Protein AF-A0A6B2G6U5-F1 (afdb_monomer_lite)

Structure (mmCIF, N/CA/C/O backbone):
data_AF-A0A6B2G6U5-F1
#
_entry.id   AF-A0A6B2G6U5-F1
#
loop_
_atom_site.group_PDB
_atom_site.id
_atom_site.type_symbol
_atom_site.label_atom_id
_atom_site.label_alt_id
_atom_site.label_comp_id
_atom_site.label_asym_id
_atom_site.label_entity_id
_atom_site.label_seq_id
_atom_site.pdbx_PDB_ins_code
_atom_site.Cartn_x
_atom_site.Cartn_y
_atom_site.Cartn_z
_atom_site.occupancy
_atom_site.B_iso_or_equiv
_atom_site.auth_seq_id
_atom_site.auth_comp_id
_atom_site.auth_asym_id
_atom_site.auth_atom_id
_atom_site.pdbx_PDB_model_num
ATOM 1 N N . ASN A 1 1 ? 47.656 9.493 3.402 1.00 79.31 1 ASN A N 1
ATOM 2 C CA . ASN A 1 1 ? 47.214 8.671 2.255 1.00 79.31 1 ASN A CA 1
ATOM 3 C C . ASN A 1 1 ? 45.732 8.896 2.045 1.00 79.31 1 ASN A C 1
ATOM 5 O O . ASN A 1 1 ? 45.006 8.936 3.030 1.00 79.31 1 ASN A O 1
ATOM 9 N N . ILE A 1 2 ? 45.306 9.073 0.799 1.00 86.75 2 ILE A N 1
ATOM 10 C CA . ILE A 1 2 ? 43.898 9.211 0.409 1.00 86.75 2 ILE A CA 1
ATOM 11 C C . ILE A 1 2 ? 43.555 8.088 -0.569 1.00 86.75 2 ILE A C 1
ATOM 13 O O . ILE A 1 2 ? 44.442 7.598 -1.270 1.00 86.75 2 ILE A O 1
ATOM 17 N N . TYR A 1 3 ? 42.295 7.675 -0.612 1.00 81.38 3 TYR A N 1
ATOM 18 C CA . TYR A 1 3 ? 41.795 6.802 -1.664 1.00 81.38 3 TYR A CA 1
ATOM 19 C C . TYR A 1 3 ? 41.725 7.586 -2.977 1.00 81.38 3 TYR A C 1
ATOM 21 O O . TYR A 1 3 ? 41.180 8.688 -3.024 1.00 81.38 3 TYR A O 1
ATOM 29 N N . GLN A 1 4 ? 42.270 7.017 -4.049 1.00 80.62 4 GLN A N 1
ATOM 30 C CA . GLN A 1 4 ? 42.207 7.589 -5.389 1.00 80.62 4 GLN A CA 1
ATOM 31 C C . GLN A 1 4 ? 41.707 6.511 -6.348 1.00 80.62 4 GLN A C 1
ATOM 33 O O . GLN A 1 4 ? 42.231 5.396 -6.351 1.00 80.62 4 GLN A O 1
ATOM 38 N N . SER A 1 5 ? 40.676 6.836 -7.130 1.00 76.12 5 SER A N 1
ATOM 39 C CA . SER A 1 5 ? 40.216 5.955 -8.203 1.00 76.12 5 SER A CA 1
ATOM 40 C C . SER A 1 5 ? 41.326 5.762 -9.238 1.00 76.12 5 SER A C 1
ATOM 42 O O . SER A 1 5 ? 42.044 6.706 -9.572 1.00 76.12 5 SER A O 1
ATOM 44 N N . PHE A 1 6 ? 41.458 4.540 -9.753 1.00 72.94 6 PHE A N 1
ATOM 45 C CA . PHE A 1 6 ? 42.383 4.238 -10.845 1.00 72.94 6 PHE A CA 1
ATOM 46 C C . PHE A 1 6 ? 41.899 4.827 -12.183 1.00 72.94 6 PHE A C 1
ATOM 48 O O . PHE A 1 6 ? 42.717 5.192 -13.023 1.00 72.94 6 PHE A O 1
ATOM 55 N N . ASN A 1 7 ? 40.580 4.980 -12.352 1.00 70.75 7 ASN A N 1
ATOM 56 C CA . ASN A 1 7 ? 39.956 5.590 -13.524 1.00 70.75 7 ASN A CA 1
ATOM 57 C C . ASN A 1 7 ? 39.498 7.017 -13.196 1.00 70.75 7 ASN A C 1
ATOM 59 O O . ASN A 1 7 ? 38.817 7.233 -12.191 1.00 70.75 7 ASN A O 1
ATOM 63 N N . SER A 1 8 ? 39.823 7.986 -14.058 1.00 59.84 8 SER A N 1
ATOM 64 C CA . SER A 1 8 ? 39.436 9.399 -13.891 1.00 59.84 8 SER A CA 1
ATOM 65 C C . SER A 1 8 ? 37.925 9.643 -13.926 1.00 59.84 8 SER A C 1
ATOM 67 O O . SER A 1 8 ? 37.471 10.652 -13.396 1.00 59.84 8 SER A O 1
ATOM 69 N N . ASP A 1 9 ? 37.169 8.722 -14.526 1.00 57.69 9 ASP A N 1
ATOM 70 C CA . ASP A 1 9 ? 35.734 8.878 -14.790 1.00 57.69 9 ASP A CA 1
ATOM 71 C C . ASP A 1 9 ? 34.852 8.198 -13.724 1.00 57.69 9 ASP A C 1
ATOM 73 O O . ASP A 1 9 ? 33.641 8.412 -13.686 1.00 57.69 9 ASP A O 1
ATOM 77 N N . ASP A 1 10 ? 35.454 7.421 -12.817 1.00 57.72 10 ASP A N 1
ATOM 78 C CA . ASP A 1 10 ? 34.743 6.719 -11.749 1.00 57.72 10 ASP A CA 1
ATOM 79 C C . ASP A 1 10 ? 34.725 7.568 -10.467 1.00 57.72 10 ASP A C 1
ATOM 81 O O . ASP A 1 10 ? 35.659 7.546 -9.655 1.00 57.72 10 ASP A O 1
ATOM 85 N N . ASN A 1 11 ? 33.624 8.296 -10.252 1.00 60.75 11 ASN A N 1
ATOM 86 C CA . ASN A 1 11 ? 33.287 8.909 -8.962 1.00 60.75 11 ASN A CA 1
ATOM 87 C C . ASN A 1 11 ? 32.907 7.818 -7.948 1.00 60.75 11 ASN A C 1
ATOM 89 O O . ASN A 1 11 ? 31.741 7.603 -7.621 1.00 60.75 11 ASN A O 1
ATOM 93 N N . CYS A 1 12 ? 33.910 7.086 -7.470 1.00 65.81 12 CYS A N 1
ATOM 94 C CA . CYS A 1 12 ? 33.727 6.032 -6.483 1.00 65.81 12 CYS A CA 1
ATOM 95 C C . CYS A 1 12 ? 33.511 6.632 -5.081 1.00 65.81 12 CYS A C 1
ATOM 97 O O . CYS A 1 12 ? 34.126 7.643 -4.743 1.00 65.81 12 CYS A O 1
ATOM 99 N N . LEU A 1 13 ? 32.681 5.988 -4.248 1.00 72.69 13 LEU A N 1
ATOM 100 C CA . LEU A 1 13 ? 32.215 6.494 -2.940 1.00 72.69 13 LEU A CA 1
ATOM 101 C C . LEU A 1 13 ? 33.344 6.996 -2.019 1.00 72.69 13 LEU A C 1
ATOM 103 O O . LEU A 1 13 ? 33.155 7.939 -1.257 1.00 72.69 13 LEU A O 1
ATOM 107 N N . TYR A 1 14 ? 34.512 6.353 -2.084 1.00 77.06 14 TYR A N 1
ATOM 108 C CA . TYR A 1 14 ? 35.660 6.665 -1.233 1.00 77.06 14 TYR A CA 1
ATOM 109 C C . TYR A 1 14 ? 36.708 7.559 -1.904 1.00 77.06 14 TYR A C 1
ATOM 111 O O . TYR A 1 14 ? 37.674 7.939 -1.250 1.00 77.06 14 TYR A O 1
ATOM 119 N N . SER A 1 15 ? 36.552 7.905 -3.186 1.00 82.94 15 SER A N 1
ATOM 120 C CA . SER A 1 15 ? 37.533 8.715 -3.915 1.00 82.94 15 SER A CA 1
ATOM 121 C C . SER A 1 15 ? 37.709 10.084 -3.248 1.00 82.94 15 SER A C 1
ATOM 123 O O . SER A 1 15 ? 36.739 10.795 -2.998 1.00 82.94 15 SER A O 1
ATOM 125 N N . GLY A 1 16 ? 38.951 10.448 -2.926 1.00 82.38 16 GLY A N 1
ATOM 126 C CA . GLY A 1 16 ? 39.288 11.693 -2.230 1.00 82.38 16 GLY A CA 1
ATOM 127 C C . GLY A 1 16 ? 39.170 11.640 -0.702 1.00 82.38 16 GLY A C 1
ATOM 128 O O . GLY A 1 16 ? 39.531 12.616 -0.045 1.00 82.38 16 GLY A O 1
ATOM 129 N N . LEU A 1 17 ? 38.729 10.521 -0.115 1.00 85.94 17 LEU A N 1
ATOM 130 C CA . LEU A 1 17 ? 38.668 10.363 1.340 1.00 85.94 17 LEU A CA 1
ATOM 131 C C . LEU A 1 17 ? 40.009 9.871 1.925 1.00 85.94 17 LEU A C 1
ATOM 133 O O . LEU A 1 17 ? 40.705 9.070 1.292 1.00 85.94 17 LEU A O 1
ATOM 137 N N . PRO A 1 18 ? 40.392 10.307 3.142 1.00 89.19 18 PRO A N 1
ATOM 138 C CA . PRO A 1 18 ? 41.526 9.750 3.882 1.00 89.19 18 PRO A CA 1
ATOM 139 C C . PRO A 1 18 ? 41.412 8.234 4.104 1.00 89.19 18 PRO A C 1
ATOM 141 O O . PRO A 1 18 ? 40.313 7.719 4.312 1.00 89.19 18 PRO A O 1
ATOM 144 N N . VAL A 1 19 ? 42.536 7.509 4.100 1.00 87.44 19 VAL A N 1
ATOM 145 C CA . VAL A 1 19 ? 42.535 6.041 4.303 1.00 87.44 19 VAL A CA 1
ATOM 146 C C . VAL A 1 19 ? 42.068 5.605 5.693 1.00 87.44 19 VAL A C 1
ATOM 148 O O . VAL A 1 19 ? 41.637 4.470 5.865 1.00 87.44 19 VAL A O 1
ATOM 151 N N . ASP A 1 20 ? 42.157 6.499 6.673 1.00 90.38 20 ASP A N 1
ATOM 152 C CA . ASP A 1 20 ? 41.694 6.335 8.049 1.00 90.38 20 ASP A CA 1
ATOM 153 C C . ASP A 1 20 ? 40.231 6.764 8.242 1.00 90.38 20 ASP A C 1
ATOM 155 O O . ASP A 1 20 ? 39.731 6.740 9.367 1.00 90.38 20 ASP A O 1
ATOM 159 N N . SER A 1 21 ? 39.527 7.125 7.161 1.00 85.00 21 SER A N 1
ATOM 160 C CA . SER A 1 21 ? 38.097 7.428 7.223 1.00 85.00 21 SER A CA 1
ATOM 161 C C . SER A 1 21 ? 37.339 6.215 7.770 1.00 85.00 21 SER A C 1
ATOM 163 O O . SER A 1 21 ? 37.434 5.128 7.189 1.00 85.00 21 SER A O 1
ATOM 165 N N . PRO A 1 22 ? 36.579 6.365 8.870 1.00 84.50 22 PRO A N 1
ATOM 166 C CA . PRO A 1 22 ? 35.799 5.265 9.411 1.00 84.50 22 PRO A CA 1
ATOM 167 C C . PRO A 1 22 ? 34.728 4.840 8.404 1.00 84.50 22 PRO A C 1
ATOM 169 O O . PRO A 1 22 ? 34.216 5.657 7.633 1.00 84.50 22 PRO A O 1
ATOM 172 N N . TYR A 1 23 ? 34.356 3.560 8.434 1.00 81.25 23 TYR A N 1
ATOM 173 C CA . TYR A 1 23 ? 33.216 3.089 7.655 1.00 81.25 23 TYR A CA 1
ATOM 174 C C . TYR A 1 23 ? 31.956 3.879 8.042 1.00 81.25 23 TYR A C 1
ATOM 176 O O . TYR A 1 23 ? 31.724 4.103 9.236 1.00 81.25 23 TYR A O 1
ATOM 184 N N . PRO A 1 24 ? 31.142 4.309 7.061 1.00 79.69 24 PRO A N 1
ATOM 185 C CA . PRO A 1 24 ? 29.914 5.029 7.351 1.00 79.69 24 PRO A CA 1
ATOM 186 C C . PRO A 1 24 ? 28.962 4.140 8.154 1.00 79.69 24 PRO A C 1
ATOM 188 O O . PRO A 1 24 ? 28.925 2.918 7.986 1.00 79.69 24 PRO A O 1
ATOM 191 N N . SER A 1 25 ? 28.175 4.763 9.029 1.00 83.44 25 SER A N 1
ATOM 192 C CA . SER A 1 25 ? 27.094 4.068 9.719 1.00 83.44 25 SER A CA 1
ATOM 193 C C . SER A 1 25 ? 26.021 3.607 8.728 1.00 83.44 25 SER A C 1
ATOM 195 O O . SER A 1 25 ? 25.909 4.101 7.604 1.00 83.44 25 SER A O 1
ATOM 197 N N . LEU A 1 26 ? 25.220 2.630 9.154 1.00 85.38 26 LEU A N 1
ATOM 198 C CA . LEU A 1 26 ? 24.141 2.076 8.347 1.00 85.38 26 LEU A CA 1
ATOM 199 C C . LEU A 1 26 ? 23.099 3.162 8.020 1.00 85.38 26 LEU A C 1
ATOM 201 O O . LEU A 1 26 ? 22.370 3.619 8.900 1.00 85.38 26 LEU A O 1
ATOM 205 N N . GLY A 1 27 ? 23.037 3.580 6.755 1.00 87.38 27 GLY A N 1
ATOM 206 C CA . GLY A 1 27 ? 22.066 4.570 6.284 1.00 87.38 27 GLY A CA 1
ATOM 207 C C . GLY A 1 27 ? 20.632 4.030 6.226 1.00 87.38 27 GLY A C 1
ATOM 208 O O . GLY A 1 27 ? 20.408 2.819 6.190 1.00 87.38 27 GLY A O 1
ATOM 209 N N . LEU A 1 28 ? 19.648 4.934 6.144 1.00 89.06 28 LEU A N 1
ATOM 210 C CA . LEU A 1 28 ? 18.217 4.587 6.096 1.00 89.06 28 LEU A CA 1
ATOM 211 C C . LEU A 1 28 ? 17.869 3.623 4.951 1.00 89.06 28 LEU A C 1
ATOM 213 O O . LEU A 1 28 ? 17.172 2.635 5.173 1.00 89.06 28 LEU A O 1
ATOM 217 N N . ILE A 1 29 ? 18.390 3.871 3.744 1.00 92.62 29 ILE A N 1
ATOM 218 C CA . ILE A 1 29 ? 18.173 2.997 2.580 1.00 92.62 29 ILE A CA 1
ATOM 219 C C . ILE A 1 29 ? 18.735 1.598 2.845 1.00 92.62 29 ILE A C 1
ATOM 221 O O . ILE A 1 29 ? 18.085 0.605 2.531 1.00 92.62 29 ILE A O 1
ATOM 225 N N . GLN A 1 30 ? 19.915 1.497 3.462 1.00 92.44 30 GLN A N 1
ATOM 226 C CA . GLN A 1 30 ? 20.518 0.199 3.747 1.00 92.44 30 GLN A CA 1
ATOM 227 C C . GLN A 1 30 ? 19.720 -0.571 4.806 1.00 92.44 30 GLN A C 1
ATOM 229 O O . GLN A 1 30 ? 19.540 -1.777 4.669 1.00 92.44 30 GLN A O 1
ATOM 234 N N . SER A 1 31 ? 19.169 0.117 5.808 1.00 93.81 31 SER A N 1
ATOM 235 C CA . SER A 1 31 ? 18.233 -0.480 6.768 1.00 93.81 31 SER A CA 1
ATOM 236 C C . SER A 1 31 ? 16.961 -0.994 6.086 1.00 93.81 31 SER A C 1
ATOM 238 O O . SER A 1 31 ? 16.552 -2.126 6.340 1.00 93.81 31 SER A O 1
ATOM 240 N N . LYS A 1 32 ? 16.369 -0.211 5.169 1.00 95.88 32 LYS A N 1
ATOM 241 C CA . LYS A 1 32 ? 15.214 -0.636 4.357 1.00 95.88 32 LYS A CA 1
ATOM 242 C C . LYS A 1 32 ? 15.547 -1.862 3.493 1.00 95.88 32 LYS A C 1
ATOM 244 O O . LYS A 1 32 ? 14.782 -2.824 3.482 1.00 95.88 32 LYS A O 1
ATOM 249 N N . ARG A 1 33 ? 16.717 -1.881 2.846 1.00 96.38 33 ARG A N 1
ATOM 250 C CA . ARG A 1 33 ? 17.219 -3.042 2.090 1.00 96.38 33 ARG A CA 1
ATOM 251 C C . ARG A 1 33 ? 17.366 -4.282 2.955 1.00 96.38 33 ARG A C 1
ATOM 253 O O . ARG A 1 33 ? 16.850 -5.332 2.594 1.00 96.38 33 ARG A O 1
ATOM 260 N N . LEU A 1 34 ? 18.022 -4.170 4.109 1.00 95.62 34 LEU A N 1
ATOM 261 C CA . LEU A 1 34 ? 18.175 -5.290 5.041 1.00 95.62 34 LEU A CA 1
ATOM 262 C C . LEU A 1 34 ? 16.821 -5.814 5.524 1.00 95.62 34 LEU A C 1
ATOM 264 O O . LEU A 1 34 ? 16.642 -7.027 5.618 1.00 95.62 34 LEU A O 1
ATOM 268 N N . TYR A 1 35 ? 15.856 -4.924 5.770 1.00 95.25 35 TYR A N 1
ATOM 269 C CA . TYR A 1 35 ? 14.500 -5.329 6.123 1.00 95.25 35 TYR A CA 1
ATOM 270 C C . TYR A 1 35 ? 13.836 -6.116 4.984 1.00 95.25 35 TYR A C 1
ATOM 272 O O . TYR A 1 35 ? 13.385 -7.238 5.214 1.00 95.25 35 TYR A O 1
ATOM 280 N N . ALA A 1 36 ? 13.862 -5.600 3.749 1.00 96.50 36 ALA A N 1
ATOM 281 C CA . ALA A 1 36 ? 13.337 -6.293 2.568 1.00 96.50 36 ALA A CA 1
ATOM 282 C C . ALA A 1 36 ? 13.997 -7.672 2.363 1.00 96.50 36 ALA A C 1
ATOM 284 O O . ALA A 1 36 ? 13.300 -8.677 2.208 1.00 96.50 36 ALA A O 1
ATOM 285 N N . HIS A 1 37 ? 15.327 -7.744 2.475 1.00 95.69 37 HIS A N 1
ATOM 286 C CA . HIS A 1 37 ? 16.079 -8.994 2.360 1.00 95.69 37 HIS A CA 1
ATOM 287 C C . HIS A 1 37 ? 15.752 -9.994 3.468 1.00 95.69 37 HIS A C 1
ATOM 289 O O . HIS A 1 37 ? 15.665 -11.188 3.192 1.00 95.69 37 HIS A O 1
ATOM 295 N N . SER A 1 38 ? 15.528 -9.538 4.704 1.00 96.06 38 SER A N 1
ATOM 296 C CA . SER A 1 38 ? 15.125 -10.439 5.793 1.00 96.06 38 SER A CA 1
ATOM 297 C C . SER A 1 38 ? 13.747 -11.071 5.554 1.00 96.06 38 SER A C 1
ATOM 299 O O . SER A 1 38 ? 13.480 -12.163 6.050 1.00 96.06 38 SER A O 1
ATOM 301 N N . LEU A 1 39 ? 12.907 -10.424 4.738 1.00 94.19 39 LEU A N 1
ATOM 302 C CA . LEU A 1 39 ? 11.626 -10.943 4.252 1.00 94.19 39 LEU A CA 1
ATOM 303 C C . LEU A 1 39 ? 11.734 -11.714 2.922 1.00 94.19 39 LEU A C 1
ATOM 305 O O . LEU A 1 39 ? 10.714 -12.154 2.396 1.00 94.19 39 LEU A O 1
ATOM 309 N N . GLY A 1 40 ? 12.941 -11.889 2.375 1.00 95.06 40 GLY A N 1
ATOM 310 C CA . GLY A 1 40 ? 13.185 -12.664 1.156 1.00 95.06 40 GLY A CA 1
ATOM 311 C C . GLY A 1 40 ? 12.843 -11.953 -0.158 1.00 95.06 40 GLY A C 1
ATOM 312 O O . GLY A 1 40 ? 12.712 -12.628 -1.173 1.00 95.06 40 GLY A O 1
ATOM 313 N N . THR A 1 41 ? 12.711 -10.622 -0.166 1.00 96.69 41 THR A N 1
ATOM 314 C CA . THR A 1 41 ? 12.459 -9.821 -1.380 1.00 96.69 41 THR A CA 1
ATOM 315 C C . THR A 1 41 ? 13.558 -8.776 -1.589 1.00 96.69 41 THR A C 1
ATOM 317 O O . THR A 1 41 ? 14.276 -8.407 -0.659 1.00 96.69 41 THR A O 1
ATOM 320 N N . SER A 1 42 ? 13.675 -8.258 -2.811 1.00 96.56 42 SER A N 1
ATOM 321 C CA . SER A 1 42 ? 14.474 -7.061 -3.098 1.00 96.56 42 SER A CA 1
ATOM 322 C C . SER A 1 42 ? 13.769 -5.803 -2.590 1.00 96.56 42 SER A C 1
ATOM 324 O O . SER A 1 42 ? 12.538 -5.760 -2.506 1.00 96.56 42 SER A O 1
ATOM 326 N N . TYR A 1 43 ? 14.544 -4.772 -2.256 1.00 97.62 43 TYR A N 1
ATOM 327 C CA . TYR A 1 43 ? 13.996 -3.458 -1.931 1.00 97.62 43 TYR A CA 1
ATOM 328 C C . TYR A 1 43 ? 13.414 -2.789 -3.178 1.00 97.62 43 TYR A C 1
ATOM 330 O O . TYR A 1 43 ? 13.953 -2.922 -4.274 1.00 97.62 43 TYR A O 1
ATOM 338 N N . VAL A 1 44 ? 12.321 -2.044 -3.003 1.00 97.50 44 VAL A N 1
ATOM 339 C CA . VAL A 1 44 ? 11.507 -1.524 -4.110 1.00 97.50 44 VAL A CA 1
ATOM 340 C C . VAL A 1 44 ? 12.311 -0.666 -5.098 1.00 97.50 44 VAL A C 1
ATOM 342 O O . VAL A 1 44 ? 12.181 -0.830 -6.306 1.00 97.50 44 VAL A O 1
ATOM 345 N N . TYR A 1 45 ? 13.223 0.178 -4.608 1.00 97.38 45 TYR A N 1
ATOM 346 C CA . TYR A 1 45 ? 14.053 1.037 -5.463 1.00 97.38 45 TYR A CA 1
ATOM 347 C C . TYR A 1 45 ? 15.254 0.326 -6.099 1.00 97.38 45 TYR A C 1
ATOM 349 O O . TYR A 1 45 ? 15.951 0.938 -6.902 1.00 97.38 45 TYR A O 1
ATOM 357 N N . ASP A 1 46 ? 15.485 -0.951 -5.788 1.00 97.00 46 ASP A N 1
ATOM 358 C CA . ASP A 1 46 ? 16.516 -1.751 -6.453 1.00 97.00 46 ASP A CA 1
ATOM 359 C C . ASP A 1 46 ? 15.955 -2.480 -7.698 1.00 97.00 46 ASP A C 1
ATOM 361 O O . ASP A 1 46 ? 16.726 -2.937 -8.539 1.00 97.00 46 ASP A O 1
ATOM 365 N N . PHE A 1 47 ? 14.625 -2.549 -7.887 1.00 97.00 47 PHE A N 1
ATOM 366 C CA . PHE A 1 47 ? 14.019 -3.176 -9.074 1.00 97.00 47 PHE A CA 1
ATOM 367 C C . PHE A 1 47 ? 14.432 -2.550 -10.414 1.00 97.00 47 PHE A C 1
ATOM 369 O O . PHE A 1 47 ? 14.711 -3.325 -11.328 1.00 97.00 47 PHE A O 1
ATOM 376 N N . PRO A 1 48 ? 14.515 -1.212 -10.577 1.00 94.88 48 PRO A N 1
ATOM 377 C CA . PRO A 1 48 ? 15.027 -0.613 -11.811 1.00 94.88 48 PRO A CA 1
ATOM 378 C C . PRO A 1 48 ? 16.400 -1.152 -12.232 1.00 94.88 48 PRO A C 1
ATOM 380 O O . PRO A 1 48 ? 16.640 -1.398 -13.413 1.00 94.88 48 PRO A O 1
ATOM 383 N N . GLU A 1 49 ? 17.283 -1.404 -11.264 1.00 93.44 49 GLU A N 1
ATOM 384 C CA . GLU A 1 49 ? 18.602 -1.978 -11.526 1.00 93.44 49 GLU A CA 1
ATOM 385 C C . GLU A 1 49 ? 18.513 -3.462 -11.916 1.00 93.44 49 GLU A C 1
ATOM 387 O O . GLU A 1 49 ? 19.212 -3.909 -12.822 1.00 93.44 49 GLU A O 1
ATOM 392 N N . LEU A 1 50 ? 17.590 -4.220 -11.317 1.00 94.94 50 LEU A N 1
ATOM 393 C CA . LEU A 1 50 ? 17.320 -5.604 -11.726 1.00 94.94 50 LEU A CA 1
ATOM 394 C C . LEU A 1 50 ? 16.777 -5.687 -13.162 1.00 94.94 50 LEU A C 1
ATOM 396 O O . LEU A 1 50 ? 17.182 -6.576 -13.911 1.00 94.94 50 LEU A O 1
ATOM 400 N N . PHE A 1 51 ? 15.915 -4.749 -13.575 1.00 94.75 51 PHE A N 1
ATOM 401 C CA . PHE A 1 51 ? 15.482 -4.640 -14.973 1.00 94.75 51 PHE A CA 1
ATOM 402 C C . PHE A 1 51 ? 16.661 -4.343 -15.902 1.00 94.75 51 PHE A C 1
ATOM 404 O O . PHE A 1 51 ? 16.807 -5.015 -16.922 1.00 94.75 51 PHE A O 1
ATOM 411 N N . ASN A 1 52 ? 17.526 -3.388 -15.541 1.00 91.94 52 ASN A N 1
ATOM 412 C CA . ASN A 1 52 ? 18.746 -3.090 -16.296 1.00 91.94 52 ASN A CA 1
ATOM 413 C C . ASN A 1 52 ? 19.624 -4.331 -16.479 1.00 91.94 52 ASN A C 1
ATOM 415 O O . ASN A 1 52 ? 20.032 -4.635 -17.597 1.00 91.94 52 ASN A O 1
ATOM 419 N N . GLN A 1 53 ? 19.888 -5.073 -15.403 1.00 91.38 53 GLN A N 1
ATOM 420 C CA . GLN A 1 53 ? 20.720 -6.277 -15.448 1.00 91.38 53 GLN A CA 1
ATOM 421 C C . GLN A 1 53 ? 20.100 -7.381 -16.309 1.00 91.38 53 GLN A C 1
ATOM 423 O O . GLN A 1 53 ? 20.802 -7.980 -17.124 1.00 91.38 53 GLN A O 1
ATOM 428 N N . ALA A 1 54 ? 18.791 -7.613 -16.189 1.00 91.75 54 ALA A N 1
ATOM 429 C CA . ALA A 1 54 ? 18.088 -8.580 -17.027 1.00 91.75 54 ALA A CA 1
ATOM 430 C C . ALA A 1 54 ? 18.160 -8.199 -18.515 1.00 91.75 54 ALA A C 1
ATOM 432 O O . ALA A 1 54 ? 18.449 -9.041 -19.360 1.00 91.75 54 ALA A O 1
ATOM 433 N N . LEU A 1 55 ? 17.974 -6.917 -18.843 1.00 90.12 55 LEU A N 1
ATOM 434 C CA . LEU A 1 55 ? 18.085 -6.437 -20.220 1.00 90.12 55 LEU A CA 1
ATOM 435 C C . LEU A 1 55 ? 19.520 -6.530 -20.738 1.00 90.12 55 LEU A C 1
ATOM 437 O O . LEU A 1 55 ? 19.718 -6.891 -21.893 1.00 90.12 55 LEU A O 1
ATOM 441 N N . ASN A 1 56 ? 20.524 -6.249 -19.905 1.00 87.12 56 ASN A N 1
ATOM 442 C CA . ASN A 1 56 ? 21.928 -6.421 -20.277 1.00 87.12 56 ASN A CA 1
ATOM 443 C C . ASN A 1 56 ? 22.218 -7.866 -20.690 1.00 87.12 56 ASN A C 1
ATOM 445 O O . ASN A 1 56 ? 22.848 -8.071 -21.720 1.00 87.12 56 ASN A O 1
ATOM 449 N N . PHE A 1 57 ? 21.707 -8.845 -19.941 1.00 87.06 57 PHE A N 1
ATOM 450 C CA . PHE A 1 57 ? 21.868 -10.263 -20.259 1.00 87.06 57 PHE A CA 1
ATOM 451 C C . PHE A 1 57 ? 21.222 -10.645 -21.602 1.00 87.06 57 PHE A C 1
ATOM 453 O 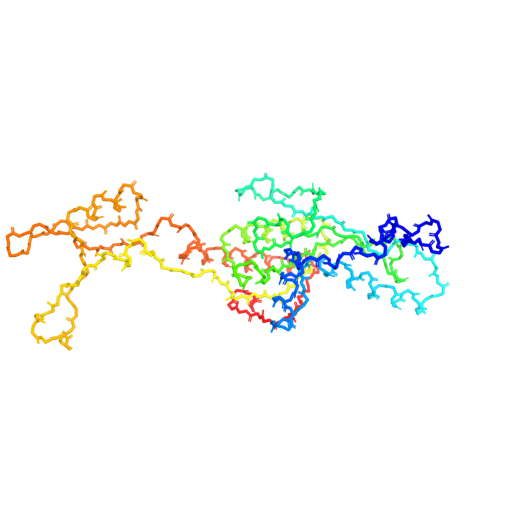O . PHE A 1 57 ? 21.839 -11.325 -22.424 1.00 87.06 57 PHE A O 1
ATOM 460 N N . GLU A 1 58 ? 20.008 -10.154 -21.865 1.00 86.62 58 GLU A N 1
ATOM 461 C CA . GLU A 1 58 ? 19.329 -10.352 -23.154 1.00 86.62 58 GLU A CA 1
ATOM 462 C C . GLU A 1 58 ? 20.119 -9.725 -24.313 1.00 86.62 58 GLU A C 1
ATOM 464 O O . GLU A 1 58 ? 20.275 -10.334 -25.373 1.00 86.62 58 GLU A O 1
ATOM 469 N N . TRP A 1 59 ? 20.669 -8.524 -24.108 1.00 85.25 59 TRP A N 1
ATOM 470 C CA . TRP A 1 59 ? 21.489 -7.847 -25.109 1.00 85.25 59 TRP A CA 1
ATOM 471 C C . TRP A 1 59 ? 22.849 -8.504 -25.314 1.00 85.25 59 TRP A C 1
ATOM 473 O O . TRP A 1 59 ? 23.293 -8.540 -26.449 1.00 85.25 59 TRP A O 1
ATOM 483 N N . GLU A 1 60 ? 23.502 -9.056 -24.292 1.00 83.56 60 GLU A N 1
ATOM 484 C CA . GLU A 1 60 ? 24.769 -9.793 -24.447 1.00 83.56 60 GLU A CA 1
ATOM 485 C C . GLU A 1 60 ? 24.614 -11.039 -25.326 1.00 83.56 60 GLU A C 1
ATOM 487 O O . GLU A 1 60 ? 25.535 -11.414 -26.053 1.00 83.56 60 GLU A O 1
ATOM 492 N N . CYS A 1 61 ? 23.429 -11.653 -25.311 1.00 76.31 61 CYS A N 1
ATOM 493 C CA . CYS A 1 61 ? 23.090 -12.744 -26.222 1.00 76.31 61 CYS A CA 1
ATOM 494 C C . CYS A 1 61 ? 22.913 -12.268 -27.678 1.00 76.31 61 CYS A C 1
ATOM 496 O O . CYS A 1 61 ? 22.954 -13.080 -28.605 1.00 76.31 61 CYS A O 1
ATOM 498 N N . SER A 1 62 ? 22.737 -10.963 -27.895 1.00 69.44 62 SER A N 1
ATOM 499 C CA . SER A 1 62 ? 22.612 -10.328 -29.206 1.00 69.44 62 SER A CA 1
ATOM 500 C C . SER A 1 62 ? 23.900 -9.579 -29.581 1.00 69.44 62 SER A C 1
ATOM 502 O O . SER A 1 62 ? 24.597 -9.016 -28.750 1.00 69.44 62 SER A O 1
ATOM 504 N N . SER A 1 63 ? 24.282 -9.559 -30.853 1.00 65.75 63 SER A N 1
ATOM 505 C CA . SER A 1 63 ? 25.587 -9.018 -31.281 1.00 65.75 63 SER A CA 1
ATOM 506 C C . SER A 1 63 ? 25.674 -7.478 -31.283 1.00 65.75 63 SER A C 1
ATOM 508 O O . SER A 1 63 ? 26.608 -6.919 -31.859 1.00 65.75 63 SER A O 1
ATOM 510 N N . GLU A 1 64 ? 24.697 -6.782 -30.696 1.00 65.19 64 GLU A N 1
ATOM 511 C CA . GLU A 1 64 ? 24.496 -5.339 -30.828 1.00 65.19 64 GLU A CA 1
ATOM 512 C C . GLU A 1 64 ? 24.732 -4.584 -29.516 1.00 65.19 64 GLU A C 1
ATOM 514 O O . GLU A 1 64 ? 24.334 -4.999 -28.431 1.00 65.19 64 GLU A O 1
ATOM 519 N N . ASN A 1 65 ? 25.387 -3.427 -29.625 1.00 60.16 65 ASN A N 1
ATOM 520 C CA . ASN A 1 65 ? 25.916 -2.689 -28.484 1.00 60.16 65 ASN A CA 1
ATOM 521 C C . ASN A 1 65 ? 25.163 -1.357 -28.297 1.00 60.16 65 ASN A C 1
ATOM 523 O O . ASN A 1 65 ? 25.630 -0.298 -28.719 1.00 60.16 65 ASN A O 1
ATOM 527 N N . GLN A 1 66 ? 23.972 -1.397 -27.689 1.00 59.59 66 GLN A N 1
ATOM 528 C CA . GLN A 1 66 ? 23.196 -0.195 -27.334 1.00 59.59 66 GLN A CA 1
ATOM 529 C C . GLN A 1 66 ? 23.452 0.218 -25.867 1.00 59.59 66 GLN A C 1
ATOM 531 O O . GLN A 1 66 ? 23.497 -0.642 -24.988 1.00 59.59 66 GLN A O 1
ATOM 536 N N . LYS A 1 67 ? 23.635 1.527 -25.601 1.00 58.81 67 LYS A N 1
ATOM 537 C CA . LYS A 1 67 ? 24.071 2.080 -24.292 1.00 58.81 67 LYS A CA 1
ATOM 538 C C . LYS A 1 67 ? 22.967 2.280 -23.243 1.00 58.81 67 LYS A C 1
ATOM 540 O O . LYS A 1 67 ? 23.275 2.230 -22.058 1.00 58.81 67 LYS A O 1
ATOM 545 N N . SER A 1 68 ? 21.719 2.527 -23.640 1.00 61.72 68 SER A N 1
ATOM 546 C CA . SER A 1 68 ? 20.611 2.781 -22.702 1.00 61.72 68 SER A CA 1
ATOM 547 C C . SER A 1 68 ? 19.478 1.804 -22.977 1.00 61.72 68 SER A C 1
ATOM 549 O O . SER A 1 68 ? 18.869 1.854 -24.042 1.00 61.72 68 SER A O 1
ATOM 551 N N . ARG A 1 69 ? 19.253 0.887 -22.030 1.00 80.38 69 ARG A N 1
ATOM 552 C CA . ARG A 1 69 ? 18.373 -0.284 -22.194 1.00 80.38 69 ARG A CA 1
ATOM 553 C C . ARG A 1 69 ? 17.109 -0.189 -21.334 1.00 80.38 69 ARG A C 1
ATOM 555 O O . ARG A 1 69 ? 16.060 -0.668 -21.750 1.00 80.38 69 ARG A O 1
ATOM 562 N N . PHE A 1 70 ? 17.194 0.496 -20.193 1.00 91.31 70 PHE A N 1
ATOM 563 C CA . PHE A 1 70 ? 16.071 0.831 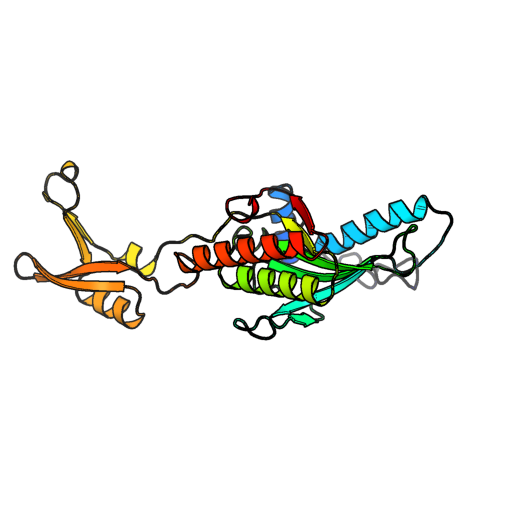-19.320 1.00 91.31 70 PHE A CA 1
ATOM 564 C C . PHE A 1 70 ? 16.169 2.303 -18.913 1.00 91.31 70 PHE A C 1
ATOM 566 O O . PHE A 1 70 ? 17.117 2.710 -18.241 1.00 91.31 70 PHE A O 1
ATOM 573 N N . ILE A 1 71 ? 15.204 3.116 -19.331 1.00 92.94 71 ILE A N 1
ATOM 574 C CA . ILE A 1 71 ? 15.066 4.504 -18.876 1.00 92.94 71 ILE A CA 1
ATOM 575 C C . ILE A 1 71 ? 13.787 4.560 -18.064 1.00 92.94 71 ILE A C 1
ATOM 577 O O . ILE A 1 71 ? 12.750 4.129 -18.553 1.00 92.94 71 ILE A O 1
ATOM 581 N N . PHE A 1 72 ? 13.835 5.073 -16.842 1.00 94.88 72 PHE A N 1
ATOM 582 C CA . PHE A 1 72 ? 12.665 5.119 -15.977 1.00 94.88 72 PHE A CA 1
ATOM 583 C C . PHE A 1 72 ? 12.566 6.453 -15.258 1.00 94.88 72 PHE A C 1
ATOM 585 O O . PHE A 1 72 ? 13.570 7.104 -14.968 1.00 94.88 72 PHE A O 1
ATOM 592 N N . HIS A 1 73 ? 11.335 6.827 -14.941 1.00 96.12 73 HIS A N 1
ATOM 593 C CA . HIS A 1 73 ? 11.027 7.989 -14.135 1.00 96.12 73 HIS A CA 1
ATOM 594 C C . HIS A 1 73 ? 9.941 7.644 -13.125 1.00 96.12 73 HIS A C 1
ATOM 596 O O . HIS A 1 73 ? 8.967 6.965 -13.457 1.00 96.12 73 HIS A O 1
ATOM 602 N N . GLU A 1 74 ? 10.117 8.086 -11.882 1.00 97.56 74 GLU A N 1
ATOM 603 C CA . GLU A 1 74 ? 9.116 7.886 -10.838 1.00 97.56 74 GLU A CA 1
ATOM 604 C C . GLU A 1 74 ? 7.909 8.798 -11.087 1.00 97.56 74 GLU A C 1
ATOM 606 O O . GLU A 1 74 ? 8.051 9.968 -11.447 1.00 97.56 74 GLU A O 1
ATOM 611 N N . MET A 1 75 ? 6.716 8.240 -10.900 1.00 97.25 75 MET A N 1
ATOM 612 C CA . MET A 1 75 ? 5.435 8.910 -11.082 1.00 97.25 75 MET A CA 1
ATOM 613 C C . MET A 1 75 ? 4.700 8.951 -9.744 1.00 97.25 75 MET A C 1
ATOM 615 O O . MET A 1 75 ? 4.565 7.931 -9.067 1.00 97.25 75 MET A O 1
ATOM 619 N N . ILE A 1 76 ? 4.181 10.120 -9.377 1.00 96.19 76 ILE A N 1
ATOM 620 C CA . ILE A 1 76 ? 3.356 10.302 -8.176 1.00 96.19 76 ILE A CA 1
ATOM 621 C C . ILE A 1 76 ? 2.017 10.935 -8.535 1.00 96.19 76 ILE A C 1
ATOM 623 O O . ILE A 1 76 ? 1.862 11.530 -9.600 1.00 96.19 76 ILE A O 1
ATOM 627 N N . LEU A 1 77 ? 1.051 10.853 -7.623 1.00 94.88 77 LEU A N 1
ATOM 628 C CA . LEU A 1 77 ? -0.178 11.627 -7.743 1.00 94.88 77 LEU A CA 1
ATOM 629 C C . LEU A 1 77 ? 0.127 13.122 -7.594 1.00 94.88 77 LEU A C 1
ATOM 631 O O . LEU A 1 77 ? 0.801 13.533 -6.649 1.00 94.88 77 LEU A O 1
ATOM 635 N N . LYS A 1 78 ? -0.420 13.944 -8.492 1.00 90.62 78 LYS A N 1
ATOM 636 C CA . LYS A 1 78 ? -0.317 15.410 -8.414 1.00 90.62 78 LYS A CA 1
ATOM 637 C C . LYS A 1 78 ? -0.927 15.966 -7.128 1.00 90.62 78 LYS A C 1
ATOM 639 O O . LYS A 1 78 ? -0.390 16.892 -6.529 1.00 90.62 78 LYS A O 1
ATOM 644 N N . THR A 1 79 ? -2.063 15.408 -6.719 1.00 87.06 79 THR A N 1
ATOM 645 C CA . THR A 1 79 ? -2.694 15.640 -5.419 1.00 87.06 79 THR A CA 1
ATOM 646 C C . THR A 1 79 ? -3.251 14.316 -4.909 1.00 87.06 79 THR A C 1
ATOM 648 O O . THR A 1 79 ? -3.595 13.444 -5.701 1.00 87.06 79 THR A O 1
ATOM 651 N N . SER A 1 80 ? -3.378 14.149 -3.591 1.00 74.75 80 SER A N 1
ATOM 652 C CA . SER A 1 80 ? -3.836 12.890 -2.972 1.00 74.75 80 SER A CA 1
ATOM 653 C C . SER A 1 80 ? -5.198 12.389 -3.475 1.00 74.75 80 SER A C 1
ATOM 655 O O . SER A 1 80 ? -5.468 11.191 -3.418 1.00 74.75 80 SER A O 1
ATOM 657 N N . ASN A 1 81 ? -6.033 13.298 -3.989 1.00 73.12 81 ASN A N 1
ATOM 658 C CA . ASN A 1 81 ? -7.384 13.012 -4.469 1.00 73.12 81 ASN A CA 1
ATOM 659 C C . ASN A 1 81 ? -7.518 13.086 -6.001 1.00 73.12 81 ASN A C 1
ATOM 661 O O . ASN A 1 81 ? -8.630 12.944 -6.509 1.00 73.12 81 ASN A O 1
ATOM 665 N N . SER A 1 82 ? -6.440 13.352 -6.749 1.00 82.38 82 SER A N 1
ATOM 666 C CA . SER A 1 82 ? -6.481 13.291 -8.213 1.00 82.38 82 SER A CA 1
ATOM 667 C C . SER A 1 82 ? -6.140 11.889 -8.718 1.00 82.38 82 SER A C 1
ATOM 669 O O . SER A 1 82 ? -5.572 11.061 -8.012 1.00 82.38 82 SER A O 1
ATOM 671 N N . HIS A 1 83 ? -6.483 11.627 -9.978 1.00 85.81 83 HIS A N 1
ATOM 672 C CA . HIS A 1 83 ? -5.984 10.476 -10.736 1.00 85.81 83 HIS A CA 1
ATOM 673 C C . HIS A 1 83 ? -4.952 10.912 -11.790 1.00 85.81 83 HIS A C 1
ATOM 675 O O . HIS A 1 83 ? -4.717 10.213 -12.767 1.00 85.81 83 HIS A O 1
ATOM 681 N N . GLU A 1 84 ? -4.354 12.094 -11.606 1.00 91.94 84 GLU A N 1
ATOM 682 C CA . GLU A 1 84 ? -3.354 12.656 -12.516 1.00 91.94 84 GLU A CA 1
ATOM 683 C C . GLU A 1 84 ? -1.953 12.334 -11.987 1.00 91.94 84 GLU A C 1
ATOM 685 O O . GLU A 1 84 ? -1.605 12.727 -10.868 1.00 91.94 84 GLU A O 1
ATOM 690 N N . LEU A 1 85 ? -1.160 11.634 -12.800 1.00 95.38 85 LEU A N 1
ATOM 691 C CA . LEU A 1 85 ? 0.230 11.316 -12.493 1.00 95.38 85 LEU A CA 1
ATOM 692 C C . LEU A 1 85 ? 1.171 12.415 -12.981 1.00 95.38 85 LEU A C 1
ATOM 694 O O . LEU A 1 85 ? 1.035 12.917 -14.096 1.00 95.38 85 LEU A O 1
ATOM 698 N N . VAL A 1 86 ? 2.165 12.740 -12.161 1.00 95.62 86 VAL A N 1
ATOM 699 C CA . VAL A 1 86 ? 3.260 13.646 -12.511 1.00 95.62 86 VAL A CA 1
ATOM 700 C C . VAL A 1 86 ? 4.594 12.945 -12.333 1.00 95.62 86 VAL A C 1
ATOM 702 O O . VAL A 1 86 ? 4.803 12.212 -11.365 1.00 95.62 86 VAL A O 1
ATOM 705 N N . GLN A 1 87 ? 5.489 13.189 -13.283 1.00 95.94 87 GLN A N 1
ATOM 706 C CA . GLN A 1 87 ? 6.860 12.719 -13.218 1.00 95.94 87 GLN A CA 1
ATOM 707 C C . GLN A 1 87 ? 7.646 13.537 -12.197 1.00 95.94 87 GLN A C 1
ATOM 709 O O . GLN A 1 87 ? 7.537 14.765 -12.164 1.00 95.94 87 GLN A O 1
ATOM 714 N N . ILE A 1 88 ? 8.470 12.861 -11.404 1.00 95.44 88 ILE A N 1
ATOM 715 C CA . ILE A 1 88 ? 9.371 13.494 -10.446 1.00 95.44 88 ILE A CA 1
ATOM 716 C C . ILE A 1 88 ? 10.786 12.932 -10.563 1.00 95.44 88 ILE A C 1
ATOM 718 O O . ILE A 1 88 ? 10.993 11.805 -11.014 1.00 95.44 88 ILE A O 1
ATOM 722 N N . ASP A 1 89 ? 11.752 13.734 -10.127 1.00 93.12 89 ASP A N 1
ATOM 723 C CA . ASP A 1 89 ? 13.145 13.335 -9.955 1.00 93.12 89 ASP A CA 1
ATOM 724 C C . ASP A 1 89 ? 13.520 13.565 -8.487 1.00 93.12 89 ASP A C 1
ATOM 726 O O . ASP A 1 89 ? 13.637 14.709 -8.037 1.00 93.12 89 ASP A O 1
ATOM 730 N N . ARG A 1 90 ? 13.582 12.478 -7.711 1.00 92.31 90 ARG A N 1
ATOM 731 C CA . ARG A 1 90 ? 13.872 12.502 -6.272 1.00 92.31 90 ARG A CA 1
ATOM 732 C C . ARG A 1 90 ? 14.775 11.336 -5.859 1.00 92.31 90 ARG A C 1
ATOM 734 O O . ARG A 1 90 ? 14.785 10.308 -6.539 1.00 92.31 90 ARG A O 1
ATOM 741 N N . PRO A 1 91 ? 15.493 11.448 -4.727 1.00 92.00 91 PRO A N 1
ATOM 742 C CA . PRO A 1 91 ? 16.267 10.340 -4.183 1.00 92.00 91 PRO A CA 1
ATOM 743 C C . PRO A 1 91 ? 15.406 9.099 -3.866 1.00 92.00 91 PRO A C 1
ATOM 745 O O . PRO A 1 91 ? 14.263 9.227 -3.414 1.00 92.00 91 PRO A O 1
ATOM 748 N N . PRO A 1 92 ? 15.948 7.879 -4.042 1.00 93.56 92 PRO A N 1
ATOM 749 C CA . PRO A 1 92 ? 15.228 6.647 -3.744 1.00 93.56 92 PRO A CA 1
ATOM 750 C C . PRO A 1 92 ? 14.922 6.510 -2.247 1.00 93.56 92 PRO A C 1
ATOM 752 O O . PRO A 1 92 ? 15.769 6.754 -1.389 1.00 93.56 92 PRO A O 1
ATOM 755 N N . GLY A 1 93 ? 13.724 6.023 -1.929 1.00 92.75 93 GLY A N 1
ATOM 756 C CA . GLY A 1 93 ? 13.276 5.754 -0.560 1.00 92.75 93 GLY A CA 1
ATOM 757 C C . GLY A 1 93 ? 12.581 6.910 0.154 1.00 92.75 93 GLY A C 1
ATOM 758 O O . GLY A 1 93 ? 12.248 6.747 1.331 1.00 92.75 93 GLY A O 1
ATOM 759 N N . GLU A 1 94 ? 12.338 8.020 -0.546 1.00 93.81 94 GLU A N 1
ATOM 760 C CA . GLU A 1 94 ? 11.555 9.176 -0.082 1.00 93.81 94 GLU A CA 1
ATOM 761 C C . GLU A 1 94 ? 10.067 9.096 -0.486 1.00 93.81 94 GLU A C 1
ATOM 763 O O . GLU A 1 94 ? 9.361 10.106 -0.543 1.00 93.81 94 GLU A O 1
ATOM 768 N N . ASN A 1 95 ? 9.561 7.895 -0.784 1.00 94.38 95 ASN A N 1
ATOM 769 C CA . ASN A 1 95 ? 8.140 7.662 -1.018 1.00 94.38 95 ASN A CA 1
ATOM 770 C C . ASN A 1 95 ? 7.299 7.999 0.219 1.00 94.38 95 ASN A C 1
ATOM 772 O O . ASN A 1 95 ? 7.597 7.584 1.337 1.00 94.38 95 ASN A O 1
ATOM 776 N N . SER A 1 96 ? 6.210 8.735 -0.008 1.00 91.56 96 SER A N 1
ATOM 777 C CA . SER A 1 96 ? 5.227 9.110 1.015 1.00 91.56 96 SER A CA 1
ATOM 778 C C . SER A 1 96 ? 4.111 8.077 1.193 1.00 91.56 96 SER A C 1
ATOM 780 O O . SER A 1 96 ? 3.342 8.177 2.144 1.00 91.56 96 SER A O 1
ATOM 782 N N . VAL A 1 97 ? 4.016 7.112 0.277 1.00 93.88 97 VAL A N 1
ATOM 783 C CA . VAL A 1 97 ? 3.025 6.030 0.262 1.00 93.88 97 VAL A CA 1
ATOM 784 C C . VAL A 1 97 ? 3.728 4.692 0.026 1.00 93.88 97 VAL A C 1
ATOM 786 O O . VAL A 1 97 ? 4.815 4.644 -0.557 1.00 93.88 97 VAL A O 1
ATOM 789 N N . GLY A 1 98 ? 3.110 3.595 0.458 1.00 95.62 98 GLY A N 1
ATOM 790 C CA . GLY A 1 98 ? 3.645 2.229 0.386 1.00 95.62 98 GLY A CA 1
ATOM 791 C C . GLY A 1 98 ? 3.601 1.570 -0.996 1.00 95.62 98 GLY A C 1
ATOM 792 O O . GLY A 1 98 ? 3.807 0.361 -1.113 1.00 95.62 98 GLY A O 1
ATOM 793 N N . VAL A 1 99 ? 3.333 2.343 -2.049 1.00 96.75 99 VAL A N 1
ATOM 794 C CA . VAL A 1 99 ? 3.361 1.911 -3.450 1.00 96.75 99 VAL A CA 1
ATOM 795 C C . VAL A 1 99 ? 4.181 2.910 -4.254 1.00 96.75 99 VAL A C 1
ATOM 797 O O . VAL A 1 99 ? 4.036 4.117 -4.091 1.00 96.75 99 VAL A O 1
ATOM 800 N N . VAL A 1 100 ? 5.034 2.408 -5.139 1.00 97.81 100 VAL A N 1
ATOM 801 C CA . VAL A 1 100 ? 5.843 3.212 -6.055 1.00 97.81 100 VAL A CA 1
ATOM 802 C C . VAL A 1 100 ? 5.406 2.915 -7.483 1.00 97.81 100 VAL A C 1
ATOM 804 O O . VAL A 1 100 ? 5.098 1.771 -7.817 1.00 97.81 100 VAL A O 1
ATOM 807 N N . CYS A 1 101 ? 5.354 3.949 -8.318 1.00 98.00 101 CYS A N 1
ATOM 808 C CA . CYS A 1 101 ? 5.000 3.844 -9.725 1.00 98.00 101 CYS A CA 1
ATOM 809 C C . CYS A 1 101 ? 6.132 4.418 -10.577 1.00 98.00 101 CYS A C 1
ATOM 811 O O . CYS A 1 101 ? 6.641 5.498 -10.284 1.00 98.00 101 CYS A O 1
ATOM 813 N N . TRP A 1 102 ? 6.481 3.738 -11.663 1.00 98.38 102 TRP A N 1
ATOM 814 C CA . TRP A 1 102 ? 7.423 4.227 -12.659 1.00 98.38 102 TRP A CA 1
ATOM 815 C C . TRP A 1 102 ? 6.812 4.183 -14.050 1.00 98.38 102 TRP A C 1
ATOM 817 O O . TRP A 1 102 ? 6.166 3.207 -14.430 1.00 98.38 102 TRP A O 1
ATOM 827 N N . TYR A 1 103 ? 7.074 5.230 -14.821 1.00 98.00 103 TYR A N 1
ATOM 828 C CA . TYR A 1 103 ? 6.989 5.188 -16.272 1.00 98.00 103 TYR A CA 1
ATOM 829 C C . TYR A 1 103 ? 8.369 4.812 -16.802 1.00 98.00 103 TYR A C 1
ATOM 831 O O . TYR A 1 103 ? 9.349 5.496 -16.501 1.00 98.00 103 TYR A O 1
ATOM 839 N N . ALA A 1 104 ? 8.460 3.716 -17.549 1.00 97.06 104 ALA A N 1
ATOM 840 C CA . ALA A 1 104 ? 9.732 3.209 -18.046 1.00 97.06 104 ALA A CA 1
ATOM 841 C C . ALA A 1 104 ? 9.686 2.923 -19.546 1.00 97.06 104 ALA A C 1
ATOM 843 O O . ALA A 1 104 ? 8.670 2.487 -20.074 1.00 97.06 104 ALA A O 1
ATOM 844 N N . ASN A 1 105 ? 10.807 3.138 -20.224 1.00 96.31 105 ASN A N 1
ATOM 845 C CA . ASN A 1 105 ? 11.063 2.707 -21.587 1.00 96.31 105 ASN A CA 1
ATOM 846 C C . ASN A 1 105 ? 12.058 1.538 -21.555 1.00 96.31 105 ASN A C 1
ATOM 848 O O . ASN A 1 105 ? 13.164 1.667 -21.022 1.00 96.31 105 ASN A O 1
ATOM 852 N N . ILE A 1 106 ? 11.631 0.398 -22.096 1.00 94.25 106 ILE A N 1
ATOM 853 C CA . ILE A 1 106 ? 12.379 -0.858 -22.142 1.00 94.25 106 ILE A CA 1
ATOM 854 C C . ILE A 1 106 ? 12.802 -1.129 -23.582 1.00 94.25 106 ILE A C 1
ATOM 856 O O . ILE A 1 106 ? 11.951 -1.419 -24.424 1.00 94.25 106 ILE A O 1
ATOM 860 N N . SER A 1 107 ? 14.103 -1.111 -23.853 1.00 91.75 107 SER A N 1
ATOM 861 C CA . SER A 1 107 ? 14.671 -1.486 -25.151 1.00 91.75 107 SER A CA 1
ATOM 862 C C . SER A 1 107 ? 15.268 -2.884 -25.074 1.00 91.75 107 SER A C 1
ATOM 864 O O . SER A 1 107 ? 16.177 -3.138 -24.283 1.00 91.75 107 SER A O 1
ATOM 866 N N . SER A 1 108 ? 14.769 -3.794 -25.909 1.00 88.38 108 SER A N 1
ATOM 867 C CA . SER A 1 108 ? 15.242 -5.181 -26.012 1.00 88.38 108 SER A CA 1
ATOM 868 C C . SER A 1 108 ? 15.746 -5.479 -27.429 1.00 88.38 108 SER A C 1
ATOM 870 O O . SER A 1 108 ? 15.378 -4.751 -28.354 1.00 88.38 108 SER A O 1
ATOM 872 N N . PRO A 1 109 ? 16.521 -6.558 -27.651 1.00 85.75 109 PRO A N 1
ATOM 873 C CA . PRO A 1 109 ? 16.983 -6.925 -28.995 1.00 85.75 109 PRO A CA 1
ATOM 874 C C . PRO A 1 109 ? 15.840 -7.140 -29.998 1.00 85.75 109 PRO A C 1
ATOM 876 O O . PRO A 1 109 ? 15.970 -6.855 -31.184 1.00 85.75 109 PRO A O 1
ATOM 879 N N . PHE A 1 110 ? 14.687 -7.614 -29.515 1.00 85.19 110 PHE A N 1
ATOM 880 C CA . PHE A 1 110 ? 13.489 -7.830 -30.331 1.00 85.19 110 PHE A CA 1
ATOM 881 C C . PHE A 1 110 ? 12.700 -6.540 -30.593 1.00 85.19 110 PHE A C 1
ATOM 883 O O . PHE A 1 110 ? 11.902 -6.490 -31.528 1.00 85.19 110 PHE A O 1
ATOM 890 N N . TYR A 1 111 ? 12.907 -5.503 -29.776 1.00 88.12 111 TYR A N 1
ATOM 891 C CA . TYR A 1 111 ? 12.286 -4.192 -29.942 1.00 88.12 111 TYR A CA 1
ATOM 892 C C . TYR A 1 111 ? 13.271 -3.049 -29.610 1.00 88.12 111 TYR A C 1
ATOM 894 O O . TYR A 1 111 ? 13.124 -2.373 -28.584 1.00 88.12 111 TYR A O 1
ATOM 902 N N . PRO A 1 112 ? 14.280 -2.800 -30.475 1.00 85.94 112 PRO A N 1
ATOM 903 C CA . PRO A 1 112 ? 15.366 -1.849 -30.192 1.00 85.94 112 PRO A CA 1
ATOM 904 C C . PRO A 1 112 ? 14.927 -0.384 -30.089 1.00 85.94 112 PRO A C 1
ATOM 906 O O . PRO A 1 112 ? 15.645 0.448 -29.537 1.00 85.94 112 PRO A O 1
ATOM 909 N N . SER A 1 113 ? 13.756 -0.050 -30.643 1.00 86.81 113 SER A N 1
ATOM 910 C CA . SER A 1 113 ? 13.152 1.284 -30.544 1.00 86.81 113 SER A CA 1
ATOM 911 C C . SER A 1 113 ? 12.612 1.608 -29.148 1.00 86.81 113 SER A C 1
ATOM 913 O O . SER A 1 113 ? 12.297 2.766 -28.887 1.00 86.81 113 SER A O 1
ATOM 915 N N . GLY A 1 114 ? 12.500 0.607 -28.271 1.00 90.94 114 GLY A N 1
ATOM 916 C CA . GLY A 1 114 ? 12.031 0.772 -26.901 1.00 90.94 114 GLY A CA 1
ATOM 917 C C . GLY A 1 114 ? 10.509 0.776 -26.774 1.00 90.94 114 GLY A C 1
ATOM 918 O O . GLY A 1 114 ? 9.802 1.408 -27.555 1.00 90.94 114 GLY A O 1
ATOM 919 N N . MET A 1 115 ? 9.992 0.068 -25.774 1.00 93.56 115 MET A N 1
ATOM 920 C CA . MET A 1 115 ? 8.573 0.001 -25.427 1.00 93.56 115 MET A CA 1
ATOM 921 C C . MET A 1 115 ? 8.332 0.714 -24.100 1.00 93.56 115 MET A C 1
ATOM 923 O O . MET A 1 115 ? 8.990 0.424 -23.104 1.00 93.56 115 MET A O 1
ATOM 927 N N . ASN A 1 116 ? 7.358 1.620 -24.079 1.00 97.12 116 ASN A N 1
ATOM 928 C CA . ASN A 1 116 ? 6.939 2.282 -22.849 1.00 97.12 116 ASN A CA 1
ATOM 929 C C . ASN A 1 116 ? 6.046 1.351 -22.028 1.00 97.12 116 ASN A C 1
ATOM 931 O O . ASN A 1 116 ? 5.193 0.673 -22.594 1.00 97.12 116 ASN A O 1
ATOM 935 N N . VAL A 1 117 ? 6.227 1.339 -20.712 1.00 97.81 117 VAL A N 1
ATOM 936 C CA . VAL A 1 117 ? 5.469 0.534 -19.751 1.00 97.81 117 VAL A CA 1
ATOM 937 C C . VAL A 1 117 ? 5.219 1.333 -18.473 1.00 97.81 117 VAL A C 1
ATOM 939 O O . VAL A 1 117 ? 5.984 2.236 -18.127 1.00 97.81 117 VAL A O 1
ATOM 942 N N . ILE A 1 118 ? 4.170 0.962 -17.745 1.00 98.44 118 ILE A N 1
ATOM 943 C CA . ILE A 1 118 ? 3.959 1.375 -16.358 1.00 98.44 118 ILE A CA 1
ATOM 944 C C . ILE A 1 118 ? 4.345 0.222 -15.444 1.00 98.44 118 ILE A C 1
ATOM 946 O O . ILE A 1 118 ? 3.906 -0.909 -15.644 1.00 98.44 118 ILE A O 1
ATOM 950 N N . ILE A 1 119 ? 5.154 0.513 -14.431 1.00 98.56 119 ILE A N 1
ATOM 951 C CA . ILE A 1 119 ? 5.566 -0.446 -13.409 1.00 98.56 119 ILE A CA 1
ATOM 952 C C . ILE A 1 119 ? 5.066 0.059 -12.065 1.00 98.56 119 ILE A C 1
ATOM 954 O O . ILE A 1 119 ? 5.401 1.168 -11.662 1.00 98.56 119 ILE A O 1
ATOM 958 N N . VAL A 1 120 ? 4.293 -0.754 -11.358 1.00 98.25 120 VAL A N 1
ATOM 959 C CA . VAL A 1 120 ? 3.822 -0.463 -10.001 1.00 98.25 120 VAL A CA 1
ATOM 960 C C . VAL A 1 120 ? 4.418 -1.494 -9.056 1.00 98.25 120 VAL A C 1
ATOM 962 O O . VAL A 1 120 ? 4.438 -2.678 -9.380 1.00 98.25 120 VAL A O 1
ATOM 965 N N . ALA A 1 121 ? 4.901 -1.080 -7.890 1.00 98.25 121 ALA A N 1
ATOM 966 C CA . ALA A 1 121 ? 5.501 -1.984 -6.917 1.00 98.25 121 ALA A CA 1
ATOM 967 C C . ALA A 1 121 ? 5.132 -1.609 -5.483 1.00 98.25 121 ALA A C 1
ATOM 969 O O . ALA A 1 121 ? 5.082 -0.429 -5.140 1.00 98.25 121 ALA A O 1
ATOM 970 N N . ASN A 1 122 ? 4.914 -2.609 -4.629 1.00 97.94 122 ASN A N 1
ATOM 971 C CA . ASN A 1 122 ? 4.767 -2.367 -3.194 1.00 97.94 122 ASN A CA 1
ATOM 972 C C . ASN A 1 122 ? 6.126 -2.122 -2.535 1.00 97.94 122 ASN A C 1
ATOM 974 O O . ASN A 1 122 ? 7.084 -2.867 -2.751 1.00 97.94 122 ASN A O 1
ATOM 978 N N . ASP A 1 123 ? 6.179 -1.129 -1.653 1.00 97.56 123 ASP A N 1
ATOM 979 C CA . ASP A 1 123 ? 7.271 -0.972 -0.705 1.00 97.56 123 ASP A CA 1
ATOM 980 C C . ASP A 1 123 ? 6.951 -1.753 0.574 1.00 97.56 123 ASP A C 1
ATOM 982 O O . ASP A 1 123 ? 6.280 -1.257 1.478 1.00 97.56 123 ASP A O 1
ATOM 986 N N . ILE A 1 124 ? 7.460 -2.984 0.678 1.00 96.69 124 ILE A N 1
ATOM 987 C CA . ILE A 1 124 ? 7.278 -3.816 1.879 1.00 96.69 124 ILE A CA 1
ATOM 988 C C . ILE A 1 124 ? 7.840 -3.151 3.149 1.00 96.69 124 ILE A C 1
ATOM 990 O O . ILE A 1 124 ? 7.416 -3.469 4.258 1.00 96.69 124 ILE A O 1
ATOM 994 N N . THR A 1 125 ? 8.790 -2.223 3.003 1.00 96.06 125 THR A N 1
ATOM 995 C CA . THR A 1 125 ? 9.427 -1.511 4.119 1.00 96.06 125 THR A CA 1
ATOM 996 C C . THR A 1 125 ? 8.544 -0.387 4.669 1.00 96.06 125 THR A C 1
ATOM 998 O O . THR A 1 125 ? 8.787 0.100 5.773 1.00 96.06 125 THR A O 1
ATOM 1001 N N . PHE A 1 126 ? 7.487 -0.017 3.940 1.00 95.56 126 PHE A N 1
ATOM 1002 C CA . PHE A 1 126 ? 6.492 0.968 4.338 1.00 95.56 126 PHE A CA 1
ATOM 1003 C C . PHE A 1 126 ? 5.219 0.249 4.797 1.00 95.56 126 PHE A C 1
ATOM 1005 O O . PHE A 1 126 ? 4.527 -0.377 3.999 1.00 95.56 126 PHE A O 1
ATOM 1012 N N . SER A 1 127 ? 4.918 0.290 6.098 1.00 92.12 127 SER A N 1
ATOM 1013 C CA . SER A 1 127 ? 3.717 -0.341 6.679 1.00 92.12 127 SER A CA 1
ATOM 1014 C C . SER A 1 127 ? 3.501 -1.806 6.255 1.00 92.12 127 SER A C 1
ATOM 1016 O O . SER A 1 127 ? 2.379 -2.251 6.047 1.00 92.12 127 SER A O 1
ATOM 1018 N N . SER A 1 128 ? 4.579 -2.593 6.125 1.00 92.25 128 SER A N 1
ATOM 1019 C CA . SER A 1 128 ? 4.521 -3.986 5.639 1.00 92.25 128 SER A CA 1
ATOM 1020 C C . SER A 1 128 ? 3.918 -4.142 4.233 1.00 92.25 128 SER A C 1
ATOM 1022 O O . SER A 1 128 ? 3.311 -5.182 3.939 1.00 92.25 128 SER A O 1
ATOM 1024 N N . GLY A 1 129 ? 4.057 -3.127 3.374 1.00 92.12 129 GLY A N 1
ATOM 1025 C CA . GLY A 1 129 ? 3.518 -3.108 2.014 1.00 92.12 129 GLY A CA 1
ATOM 1026 C C . GLY A 1 129 ? 1.998 -3.235 1.984 1.00 92.12 129 GLY A C 1
ATOM 1027 O O . GLY A 1 129 ? 1.458 -3.926 1.124 1.00 92.12 129 GLY A O 1
ATOM 1028 N N . SER A 1 130 ? 1.310 -2.694 2.983 1.00 94.69 130 SER A N 1
ATOM 1029 C CA . SER A 1 130 ? -0.146 -2.695 3.040 1.00 94.69 130 SER A CA 1
ATOM 1030 C C . SER A 1 130 ? -0.750 -1.656 2.092 1.00 94.69 130 SER A C 1
ATOM 1032 O O . SER A 1 130 ? -0.083 -0.728 1.635 1.00 94.69 130 SER A O 1
ATOM 1034 N N . PHE A 1 131 ? -2.034 -1.819 1.790 1.00 94.75 131 PHE A N 1
ATOM 1035 C CA . PHE A 1 131 ? -2.800 -0.877 0.987 1.00 94.75 131 PHE A CA 1
ATOM 1036 C C . PHE A 1 131 ? -3.721 -0.046 1.872 1.00 94.75 131 PHE A C 1
ATOM 1038 O O . PHE A 1 131 ? -4.664 -0.586 2.461 1.00 94.75 131 PHE A O 1
ATOM 1045 N N . THR A 1 132 ? -3.485 1.264 1.919 1.00 94.62 132 THR A N 1
ATOM 1046 C CA . THR A 1 132 ? -4.515 2.234 2.294 1.00 94.62 132 THR A CA 1
ATOM 1047 C C . THR A 1 132 ? -5.214 2.771 1.044 1.00 94.62 132 THR A C 1
ATOM 1049 O O . THR A 1 132 ? -4.877 2.416 -0.093 1.00 94.62 132 THR A O 1
ATOM 1052 N N . LEU A 1 133 ? -6.190 3.660 1.233 1.00 92.81 133 LEU A N 1
ATOM 1053 C CA . LEU A 1 133 ? -6.823 4.371 0.124 1.00 92.81 133 LEU A CA 1
ATOM 1054 C C . LEU A 1 133 ? -5.814 5.177 -0.721 1.00 92.81 133 LEU A C 1
ATOM 1056 O O . LEU A 1 133 ? -5.996 5.295 -1.932 1.00 92.81 133 LEU A O 1
ATOM 1060 N N . MET A 1 134 ? -4.730 5.687 -0.125 1.00 92.88 134 MET A N 1
ATOM 1061 C CA . MET A 1 134 ? -3.711 6.450 -0.857 1.00 92.88 134 MET A CA 1
ATOM 1062 C C . MET A 1 134 ? -2.918 5.570 -1.831 1.00 92.88 134 MET A C 1
ATOM 1064 O O . MET A 1 134 ? -2.772 5.928 -3.001 1.00 92.88 134 MET A O 1
ATOM 1068 N N . GLU A 1 135 ? -2.451 4.400 -1.386 1.00 95.25 135 GLU A N 1
ATOM 1069 C CA . GLU A 1 135 ? -1.790 3.423 -2.258 1.00 95.25 135 GLU A CA 1
ATOM 1070 C C . GLU A 1 135 ? -2.737 2.939 -3.361 1.00 95.25 135 GLU A C 1
ATOM 1072 O O . GLU A 1 135 ? -2.331 2.828 -4.520 1.00 95.25 135 GLU A O 1
ATOM 1077 N N . ALA A 1 136 ? -4.010 2.707 -3.024 1.00 95.44 136 ALA A N 1
ATOM 1078 C CA . ALA A 1 136 ? -5.027 2.316 -3.993 1.00 95.44 136 ALA A CA 1
ATOM 1079 C C . ALA A 1 136 ? -5.273 3.391 -5.063 1.00 95.44 136 ALA A C 1
ATOM 1081 O O . ALA A 1 136 ? -5.405 3.062 -6.243 1.00 95.44 136 ALA A O 1
ATOM 1082 N N . ASN A 1 137 ? -5.287 4.673 -4.687 1.00 95.50 137 ASN A N 1
ATOM 1083 C CA . ASN A 1 137 ? -5.437 5.779 -5.633 1.00 95.50 137 ASN A CA 1
ATOM 1084 C C . ASN A 1 137 ? -4.249 5.880 -6.595 1.00 95.50 137 ASN A C 1
ATOM 1086 O O . ASN A 1 137 ? -4.462 6.086 -7.791 1.00 95.50 137 ASN A O 1
ATOM 1090 N N . LEU A 1 138 ? -3.017 5.700 -6.102 1.00 96.75 138 LEU A N 1
ATOM 1091 C CA . LEU A 1 138 ? -1.824 5.698 -6.952 1.00 96.75 138 LEU A CA 1
ATOM 1092 C C . LEU A 1 138 ? -1.839 4.510 -7.921 1.00 96.75 138 LEU A C 1
ATOM 1094 O O . LEU A 1 138 ? -1.610 4.694 -9.115 1.00 96.75 138 LEU A O 1
ATOM 1098 N N . TYR A 1 139 ? -2.177 3.314 -7.430 1.00 96.94 139 TYR A N 1
ATOM 1099 C CA . TYR A 1 139 ? -2.328 2.123 -8.266 1.00 96.94 139 TYR A CA 1
ATOM 1100 C C . TYR A 1 139 ? -3.375 2.342 -9.364 1.00 96.94 139 TYR A C 1
ATOM 1102 O O . TYR A 1 139 ? -3.133 2.059 -10.537 1.00 96.94 139 TYR A O 1
ATOM 1110 N N . LYS A 1 140 ? -4.539 2.890 -8.996 1.00 96.62 140 LYS A N 1
ATOM 1111 C CA . LYS A 1 140 ? -5.614 3.173 -9.946 1.00 96.62 140 LYS A CA 1
ATOM 1112 C C . LYS A 1 140 ? -5.178 4.178 -11.011 1.00 96.62 140 LYS A C 1
ATOM 1114 O O . LYS A 1 140 ? -5.418 3.948 -12.191 1.00 96.62 140 LYS A O 1
ATOM 1119 N N . ALA A 1 141 ? -4.524 5.269 -10.614 1.00 97.50 141 ALA A N 1
ATOM 1120 C CA . ALA A 1 141 ? -4.023 6.272 -11.550 1.00 97.50 141 ALA A CA 1
ATOM 1121 C C . ALA A 1 141 ? -2.989 5.681 -12.526 1.00 97.50 141 ALA A C 1
ATOM 1123 O O . ALA A 1 141 ? -3.028 5.980 -13.717 1.00 97.50 141 ALA A O 1
ATOM 1124 N N . ALA A 1 142 ? -2.120 4.787 -12.045 1.00 97.75 142 ALA A N 1
ATOM 1125 C CA . ALA A 1 142 ? -1.172 4.045 -12.874 1.00 97.75 142 ALA A CA 1
ATOM 1126 C C . ALA A 1 142 ? -1.872 3.136 -13.898 1.00 97.75 142 ALA A C 1
ATOM 1128 O O . ALA A 1 142 ? -1.519 3.155 -15.078 1.00 97.75 142 ALA A O 1
ATOM 1129 N N . GLY A 1 143 ? -2.903 2.399 -13.473 1.00 97.62 143 GLY A N 1
ATOM 1130 C CA . GLY A 1 143 ? -3.727 1.582 -14.366 1.00 97.62 143 GLY A CA 1
ATOM 1131 C C . GLY A 1 143 ? -4.461 2.413 -15.422 1.00 97.62 143 GLY A C 1
ATOM 1132 O O . GLY A 1 143 ? -4.362 2.121 -16.614 1.00 97.62 143 GLY A O 1
ATOM 1133 N N . MET A 1 144 ? -5.108 3.508 -15.014 1.00 97.50 144 MET A N 1
ATOM 1134 C CA . MET A 1 144 ? -5.780 4.433 -15.933 1.00 97.50 144 MET A CA 1
ATOM 1135 C C . MET A 1 144 ? -4.805 4.982 -16.979 1.00 97.50 144 MET A C 1
ATOM 1137 O O . MET A 1 144 ? -5.080 4.903 -18.176 1.00 97.50 144 MET A O 1
ATOM 1141 N N . TYR A 1 145 ? -3.631 5.448 -16.543 1.00 97.75 145 TYR A N 1
ATOM 1142 C CA . TYR A 1 145 ? -2.597 5.960 -17.438 1.00 97.75 145 TYR A CA 1
ATOM 1143 C C . TYR A 1 145 ? -2.141 4.899 -18.449 1.00 97.75 145 TYR A C 1
ATOM 1145 O O . TYR A 1 145 ? -2.046 5.186 -19.646 1.00 97.75 145 TYR A O 1
ATOM 1153 N N . ALA A 1 146 ? -1.907 3.662 -17.993 1.00 98.06 146 ALA A N 1
ATOM 1154 C CA . ALA A 1 146 ? -1.513 2.551 -18.854 1.00 98.06 146 ALA A CA 1
ATOM 1155 C C . ALA A 1 146 ? -2.568 2.252 -19.935 1.00 98.06 146 ALA A C 1
ATOM 1157 O O . ALA A 1 146 ? -2.230 2.049 -21.103 1.00 98.06 146 ALA A O 1
ATOM 1158 N N . ARG A 1 147 ? -3.859 2.285 -19.577 1.00 97.50 147 ARG A N 1
ATOM 1159 C CA . ARG A 1 147 ? -4.970 2.043 -20.514 1.00 97.50 147 ARG A CA 1
ATOM 1160 C C . ARG A 1 147 ? -5.189 3.175 -21.505 1.00 97.50 147 ARG A C 1
ATOM 1162 O O . ARG A 1 147 ? -5.482 2.890 -22.669 1.00 97.50 147 ARG A O 1
ATOM 1169 N N . GLU A 1 148 ? -5.063 4.423 -21.065 1.00 96.94 148 GLU A N 1
ATOM 1170 C CA . GLU A 1 148 ? -5.182 5.606 -21.925 1.00 96.94 148 GLU A CA 1
ATOM 1171 C C . GLU A 1 148 ? -4.088 5.622 -22.997 1.00 96.94 148 GLU A C 1
ATOM 1173 O O . GLU A 1 148 ? -4.372 5.878 -24.166 1.00 96.94 148 GLU A O 1
ATOM 1178 N N . HIS A 1 149 ? -2.860 5.259 -22.621 1.00 96.94 149 HIS A N 1
ATOM 1179 C CA . HIS A 1 149 ? -1.705 5.245 -23.523 1.00 96.94 149 HIS A CA 1
ATOM 1180 C C . HIS A 1 149 ? -1.497 3.904 -24.241 1.00 96.94 149 HIS A C 1
ATOM 1182 O O . HIS A 1 149 ? -0.601 3.798 -25.074 1.00 96.94 149 HIS A O 1
ATOM 1188 N N . LYS A 1 150 ? -2.317 2.886 -23.941 1.00 96.94 150 LYS A N 1
ATOM 1189 C CA . LYS A 1 150 ? -2.212 1.521 -24.492 1.00 96.94 150 LYS A CA 1
ATOM 1190 C C . LYS A 1 150 ? -0.824 0.904 -24.300 1.00 96.94 150 LYS A C 1
ATOM 1192 O O . LYS A 1 150 ? -0.296 0.244 -25.193 1.00 96.94 150 LYS A O 1
ATOM 1197 N N . ILE A 1 151 ? -0.257 1.112 -23.115 1.00 97.56 151 ILE A N 1
ATOM 1198 C CA . ILE A 1 151 ? 1.045 0.574 -22.714 1.00 97.56 151 ILE A CA 1
ATOM 1199 C C . ILE A 1 151 ? 0.889 -0.509 -21.640 1.00 97.56 151 ILE A C 1
ATOM 1201 O O . ILE A 1 151 ? -0.064 -0.452 -20.857 1.00 97.56 151 ILE A O 1
ATOM 1205 N N . PRO A 1 152 ? 1.792 -1.505 -21.586 1.00 98.12 152 PRO A N 1
ATOM 1206 C CA . PRO A 1 152 ? 1.760 -2.557 -20.578 1.00 98.12 152 PRO A CA 1
ATOM 1207 C C . PRO A 1 152 ? 1.766 -2.044 -19.134 1.00 98.12 152 PRO A C 1
ATOM 1209 O O . PRO A 1 152 ? 2.470 -1.084 -18.817 1.00 98.12 152 PRO A O 1
ATOM 1212 N N . LEU A 1 153 ? 1.049 -2.746 -18.255 1.00 98.50 153 LEU A N 1
ATOM 1213 C CA . LEU A 1 153 ? 1.100 -2.581 -16.803 1.00 98.50 153 LEU A CA 1
ATOM 1214 C C . LEU A 1 153 ? 1.805 -3.788 -16.166 1.00 98.50 153 LEU A C 1
ATOM 1216 O O . LEU A 1 153 ? 1.327 -4.922 -16.240 1.00 98.50 153 LEU A O 1
ATOM 1220 N N . ILE A 1 154 ? 2.937 -3.539 -15.518 1.00 98.44 154 ILE A N 1
ATOM 1221 C CA . ILE A 1 154 ? 3.718 -4.525 -14.771 1.00 98.44 154 ILE A CA 1
ATOM 1222 C C . ILE A 1 154 ? 3.516 -4.258 -13.281 1.00 98.44 154 ILE A C 1
ATOM 1224 O O . ILE A 1 154 ? 3.764 -3.150 -12.811 1.00 98.44 154 ILE A O 1
ATOM 1228 N N . TYR A 1 155 ? 3.103 -5.268 -12.523 1.00 98.44 155 TYR A N 1
ATOM 1229 C CA . TYR A 1 155 ? 2.914 -5.154 -11.078 1.00 98.44 155 TYR A CA 1
ATOM 1230 C C . TYR A 1 155 ? 3.894 -6.050 -10.309 1.00 98.44 155 TYR A C 1
ATOM 1232 O O . TYR A 1 155 ? 3.904 -7.267 -10.476 1.00 98.44 155 TYR A O 1
ATOM 1240 N N . LEU A 1 156 ? 4.724 -5.456 -9.455 1.00 98.31 156 LEU A N 1
ATOM 1241 C CA . LEU A 1 156 ? 5.648 -6.156 -8.565 1.00 98.31 156 LEU A CA 1
ATOM 1242 C C . LEU A 1 156 ? 5.023 -6.244 -7.170 1.00 98.31 156 LEU A C 1
ATOM 1244 O O . LEU A 1 156 ? 4.985 -5.273 -6.409 1.00 98.31 156 LEU A O 1
ATOM 1248 N N . CYS A 1 157 ? 4.494 -7.419 -6.850 1.00 97.25 157 CYS A N 1
ATOM 1249 C CA . CYS A 1 157 ? 3.711 -7.644 -5.650 1.00 97.25 157 CYS A CA 1
ATOM 1250 C C . CYS A 1 157 ? 4.583 -8.169 -4.503 1.00 97.25 157 CYS A C 1
ATOM 1252 O O . CYS A 1 157 ? 5.140 -9.270 -4.564 1.00 97.25 157 CYS A O 1
ATOM 1254 N N . CYS A 1 158 ? 4.637 -7.390 -3.425 1.00 96.44 158 CYS A N 1
ATOM 1255 C CA . CYS A 1 158 ? 5.089 -7.838 -2.114 1.00 96.44 158 CYS A CA 1
ATOM 1256 C C . CYS A 1 158 ? 4.311 -7.081 -1.031 1.00 96.44 158 CYS A C 1
ATOM 1258 O O . CYS A 1 158 ? 4.714 -6.001 -0.600 1.00 96.44 158 CYS A O 1
ATOM 1260 N N . CYS A 1 159 ? 3.155 -7.613 -0.635 1.00 95.00 159 CYS A N 1
ATOM 1261 C CA . CYS A 1 159 ? 2.177 -6.893 0.180 1.00 95.00 159 CYS A CA 1
ATOM 1262 C C . CYS A 1 159 ? 1.592 -7.744 1.314 1.00 95.00 159 CYS A C 1
ATOM 1264 O O . CYS A 1 159 ? 1.631 -8.975 1.294 1.00 95.00 159 CYS A O 1
ATOM 1266 N N . SER A 1 160 ? 1.000 -7.077 2.306 1.00 94.69 160 SER A N 1
ATOM 1267 C CA . SER A 1 160 ? 0.252 -7.718 3.404 1.00 94.69 160 SER A CA 1
ATOM 1268 C C . SER A 1 160 ? -1.275 -7.587 3.282 1.00 94.69 160 SER A C 1
ATOM 1270 O O . SER A 1 160 ? -1.998 -8.083 4.143 1.00 94.69 160 SER A O 1
ATOM 1272 N N . GLY A 1 161 ? -1.769 -7.005 2.184 1.00 94.06 161 GLY A N 1
ATOM 1273 C CA . GLY A 1 161 ? -3.196 -6.782 1.937 1.00 94.06 161 GLY A CA 1
ATOM 1274 C C . GLY A 1 161 ? -3.648 -5.391 2.375 1.00 94.06 161 GLY A C 1
ATOM 1275 O O . GLY A 1 161 ? -2.842 -4.464 2.411 1.00 94.06 161 GLY A O 1
ATOM 1276 N N . ALA A 1 162 ? -4.940 -5.227 2.668 1.00 94.88 162 ALA A N 1
ATOM 1277 C CA . ALA A 1 162 ? -5.470 -3.961 3.173 1.00 94.88 162 ALA A CA 1
ATOM 1278 C C . ALA A 1 162 ? -4.857 -3.630 4.542 1.00 94.88 162 ALA A C 1
ATOM 1280 O O . ALA A 1 162 ? -4.731 -4.512 5.394 1.00 94.88 162 ALA A O 1
ATOM 1281 N N . GLN A 1 163 ? -4.490 -2.366 4.756 1.00 93.75 163 GLN A N 1
ATOM 1282 C CA . GLN A 1 163 ? -4.030 -1.909 6.064 1.00 93.75 163 GLN A CA 1
ATOM 1283 C C . GLN A 1 163 ? -5.159 -2.089 7.086 1.00 93.75 163 GLN A C 1
ATOM 1285 O O . GLN A 1 163 ? -6.315 -1.750 6.828 1.00 93.75 163 GLN A O 1
ATOM 1290 N N . ILE A 1 164 ? -4.805 -2.626 8.249 1.00 92.56 164 ILE A N 1
ATOM 1291 C CA . ILE A 1 164 ? -5.706 -2.800 9.388 1.00 92.56 164 ILE A CA 1
ATOM 1292 C C . ILE A 1 164 ? -5.152 -2.041 10.588 1.00 92.56 164 ILE A C 1
ATOM 1294 O O . ILE A 1 164 ? -3.939 -1.870 10.728 1.00 92.56 164 ILE A O 1
ATOM 1298 N N . GLY A 1 165 ? -6.034 -1.614 11.481 1.00 92.44 165 GLY A N 1
ATOM 1299 C CA . GLY A 1 165 ? -5.638 -1.004 12.742 1.00 92.44 165 GLY A CA 1
ATOM 1300 C C . GLY A 1 165 ? -6.786 -0.954 13.737 1.00 92.44 165 GLY A C 1
ATOM 1301 O O . GLY A 1 165 ? -7.913 -1.345 13.445 1.00 92.44 165 GLY A O 1
ATOM 1302 N N . LEU A 1 166 ? -6.473 -0.492 14.942 1.00 94.19 166 LEU A N 1
ATOM 1303 C CA . LEU A 1 166 ? -7.444 -0.210 15.992 1.00 94.19 166 LEU A CA 1
ATOM 1304 C C . LEU A 1 166 ? -7.233 1.230 16.460 1.00 94.19 166 LEU A C 1
ATOM 1306 O O . LEU A 1 166 ? -6.108 1.727 16.438 1.00 94.19 166 LEU A O 1
ATOM 1310 N N . ALA A 1 167 ? -8.303 1.882 16.911 1.00 95.62 167 ALA A N 1
ATOM 1311 C CA . ALA A 1 167 ? -8.230 3.214 17.499 1.00 95.62 167 ALA A CA 1
ATOM 1312 C C . ALA A 1 167 ? -7.585 3.139 18.894 1.00 95.62 167 ALA A C 1
ATOM 1314 O O . ALA A 1 167 ? -8.268 2.937 19.906 1.00 95.62 167 ALA A O 1
ATOM 1315 N N . ASP A 1 168 ? -6.256 3.249 18.952 1.00 94.69 168 ASP A N 1
ATOM 1316 C CA . ASP A 1 168 ? -5.490 3.128 20.195 1.00 94.69 168 ASP A CA 1
ATOM 1317 C C . ASP A 1 168 ? -5.908 4.177 21.237 1.00 94.69 168 ASP A C 1
ATOM 1319 O O . ASP A 1 168 ? -5.921 3.897 22.437 1.00 94.69 168 ASP A O 1
ATOM 1323 N N . GLU A 1 169 ? -6.331 5.366 20.805 1.00 94.75 169 GLU A N 1
ATOM 1324 C CA . GLU A 1 169 ? -6.829 6.410 21.697 1.00 94.75 169 GLU A CA 1
ATOM 1325 C C . GLU A 1 169 ? -8.097 6.000 22.454 1.00 94.75 169 GLU A C 1
ATOM 1327 O O . GLU A 1 169 ? -8.275 6.432 23.592 1.00 94.75 169 GLU A O 1
ATOM 1332 N N . VAL A 1 170 ? -8.932 5.141 21.858 1.00 96.25 170 VAL A N 1
ATOM 1333 C CA . VAL A 1 170 ? -10.136 4.578 22.487 1.00 96.25 170 VAL A CA 1
ATOM 1334 C C . VAL A 1 170 ? -9.769 3.335 23.294 1.00 96.25 170 VAL A C 1
ATOM 1336 O O . VAL A 1 170 ? -10.173 3.194 24.450 1.00 96.25 170 VAL A O 1
ATOM 1339 N N . LYS A 1 171 ? -8.941 2.456 22.714 1.00 95.75 171 LYS A N 1
ATOM 1340 C CA . LYS A 1 171 ? -8.455 1.214 23.335 1.00 95.75 171 LYS A CA 1
ATOM 1341 C C . LYS A 1 171 ? -7.803 1.451 24.698 1.00 95.75 171 LYS A C 1
ATOM 1343 O O . LYS A 1 171 ? -7.943 0.622 25.590 1.00 95.75 171 LYS A O 1
ATOM 1348 N N . ASN A 1 172 ? -7.103 2.570 24.861 1.00 96.12 172 ASN A N 1
ATOM 1349 C CA . ASN A 1 172 ? -6.372 2.872 26.087 1.00 96.12 172 ASN A CA 1
ATOM 1350 C C . ASN A 1 172 ? -7.260 3.346 27.248 1.00 96.12 172 ASN A C 1
ATOM 1352 O O . ASN A 1 172 ? -6.785 3.363 28.383 1.00 96.12 172 ASN A O 1
ATOM 1356 N N . VAL A 1 173 ? -8.516 3.736 26.996 1.00 97.00 173 VAL A N 1
ATOM 1357 C CA . VAL A 1 173 ? -9.361 4.381 28.021 1.00 97.00 173 VAL A CA 1
ATOM 1358 C C . VAL A 1 173 ? -10.750 3.786 28.201 1.00 97.00 173 VAL A C 1
ATOM 1360 O O . VAL A 1 173 ? -11.370 4.040 29.236 1.00 97.00 173 VAL A O 1
ATOM 1363 N N . TYR A 1 174 ? -11.234 2.966 27.262 1.00 97.19 174 TYR A N 1
ATOM 1364 C CA . TYR A 1 174 ? -12.542 2.333 27.418 1.00 97.19 174 TYR A CA 1
ATOM 1365 C C . TYR A 1 174 ? -12.630 1.512 28.712 1.00 97.19 174 TYR A C 1
ATOM 1367 O O . TYR A 1 174 ? -11.670 0.892 29.181 1.00 97.19 174 TYR A O 1
ATOM 1375 N N . LYS A 1 175 ? -13.825 1.508 29.290 1.00 96.06 175 LYS A N 1
ATOM 1376 C CA . LYS A 1 175 ? -14.211 0.698 30.439 1.00 96.06 175 LYS A CA 1
ATOM 1377 C C . LYS A 1 175 ? -15.227 -0.345 30.003 1.00 96.06 175 LYS A C 1
ATOM 1379 O O . LYS A 1 175 ? -15.871 -0.220 28.961 1.00 96.06 175 LYS A O 1
ATOM 1384 N N . VAL A 1 176 ? -15.346 -1.393 30.806 1.00 95.81 176 VAL A N 1
ATOM 1385 C CA . VAL A 1 176 ? -16.221 -2.532 30.534 1.00 95.81 176 VAL A CA 1
ATOM 1386 C C . VAL A 1 176 ? -17.273 -2.590 31.624 1.00 95.81 176 VAL A C 1
ATOM 1388 O O . VAL A 1 176 ? -16.931 -2.739 32.795 1.00 95.81 176 VAL A O 1
ATOM 1391 N N . GLU A 1 177 ? -18.542 -2.504 31.236 1.00 95.19 177 GLU A N 1
ATOM 1392 C CA . GLU A 1 177 ? -19.641 -2.861 32.124 1.00 95.19 177 GLU A CA 1
ATOM 1393 C C . GLU A 1 177 ? -19.892 -4.364 31.986 1.00 95.19 177 GLU A C 1
ATOM 1395 O O . GLU A 1 177 ? -20.251 -4.853 30.910 1.00 95.19 177 GLU A O 1
ATOM 1400 N N . TRP A 1 178 ? -19.683 -5.105 33.070 1.00 96.00 178 TRP A N 1
ATOM 1401 C CA . TRP A 1 178 ? -19.864 -6.556 33.112 1.00 96.00 178 TRP A CA 1
ATOM 1402 C C . TRP A 1 178 ? -21.313 -6.924 33.439 1.00 96.00 178 TRP A C 1
ATOM 1404 O O . TRP A 1 178 ? -22.012 -6.181 34.122 1.00 96.00 178 TRP A O 1
ATOM 1414 N N . ASN A 1 179 ? -21.766 -8.100 32.994 1.00 94.81 179 ASN A N 1
ATOM 1415 C CA . ASN A 1 179 ? -23.074 -8.619 33.418 1.00 94.81 179 ASN A CA 1
ATOM 1416 C C . ASN A 1 179 ? -23.114 -8.918 34.927 1.00 94.81 179 ASN A C 1
ATOM 1418 O O . ASN A 1 179 ? -24.162 -8.778 35.556 1.00 94.81 179 ASN A O 1
ATOM 1422 N N . ASP A 1 180 ? -21.976 -9.324 35.493 1.00 94.50 180 ASP A N 1
ATOM 1423 C CA . ASP A 1 180 ? -21.768 -9.543 36.922 1.00 94.50 180 ASP A CA 1
ATOM 1424 C C . ASP A 1 180 ? -20.364 -9.060 37.304 1.00 94.50 180 ASP A C 1
ATOM 1426 O O . ASP A 1 180 ? -19.365 -9.532 36.760 1.00 94.50 180 ASP A O 1
ATOM 1430 N N . SER A 1 181 ? -20.275 -8.111 38.238 1.00 92.00 181 SER A N 1
ATOM 1431 C CA . SER A 1 181 ? -19.001 -7.532 38.681 1.00 92.00 181 SER A CA 1
ATOM 1432 C C . SER A 1 181 ? -18.131 -8.510 39.480 1.00 92.00 181 SER A C 1
ATOM 1434 O O . SER A 1 181 ? -16.942 -8.254 39.643 1.00 92.00 181 SER A O 1
ATOM 1436 N N . ASN A 1 182 ? -18.702 -9.612 39.979 1.00 94.50 182 ASN A N 1
ATOM 1437 C CA . ASN A 1 182 ? -17.974 -10.643 40.723 1.00 94.50 182 ASN A CA 1
ATOM 1438 C C . ASN A 1 182 ? -17.607 -11.861 39.859 1.00 94.50 182 ASN A C 1
ATOM 1440 O O . ASN A 1 182 ? -16.806 -12.688 40.292 1.00 94.50 182 ASN A O 1
ATOM 1444 N N . ASP A 1 183 ? -18.185 -11.990 38.660 1.00 94.62 183 ASP A N 1
ATOM 1445 C CA . ASP A 1 183 ? -17.960 -13.124 37.761 1.00 94.62 183 ASP A CA 1
ATOM 1446 C C . ASP A 1 183 ? -17.906 -12.682 36.290 1.00 94.62 183 ASP A C 1
ATOM 1448 O O . ASP A 1 183 ? -18.904 -12.676 35.564 1.00 94.62 183 ASP A O 1
ATOM 1452 N N . TYR A 1 184 ? -16.695 -12.358 35.831 1.00 94.88 184 TYR A N 1
ATOM 1453 C CA . TYR A 1 184 ? -16.436 -11.905 34.461 1.00 94.88 184 TYR A CA 1
ATOM 1454 C C . TYR A 1 184 ? -16.708 -12.973 33.388 1.00 94.88 184 TYR A C 1
ATOM 1456 O O . TYR A 1 184 ? -16.838 -12.636 32.210 1.00 94.88 184 TYR A O 1
ATOM 1464 N N . SER A 1 185 ? -16.841 -14.254 33.761 1.00 95.69 185 SER A N 1
ATOM 1465 C CA . SER A 1 185 ? -17.158 -15.326 32.804 1.00 95.69 185 SER A CA 1
ATOM 1466 C C . SER A 1 185 ? -18.576 -15.208 32.234 1.00 95.69 185 SER A C 1
ATOM 1468 O O . SER A 1 185 ? -18.851 -15.701 31.140 1.00 95.69 185 SER A O 1
ATOM 1470 N N . LYS A 1 186 ? -19.460 -14.475 32.924 1.00 95.75 186 LYS A N 1
ATOM 1471 C CA . LYS A 1 186 ? -20.826 -14.174 32.473 1.00 95.75 186 LYS A CA 1
ATOM 1472 C C . LYS A 1 186 ? -20.883 -13.137 31.347 1.00 95.75 186 LYS A C 1
ATOM 1474 O O . LYS A 1 186 ? -21.969 -12.817 30.861 1.00 95.75 186 LYS A O 1
ATOM 1479 N N . GLY A 1 187 ? -19.731 -12.629 30.915 1.00 95.94 187 GLY A N 1
ATOM 1480 C CA . GLY A 1 187 ? -19.594 -11.788 29.736 1.00 95.94 187 GLY A CA 1
ATOM 1481 C C . GLY A 1 187 ? -19.834 -10.300 29.980 1.00 95.94 187 GLY A C 1
ATOM 1482 O O . GLY A 1 187 ? -20.060 -9.826 31.097 1.00 95.94 187 GLY A O 1
ATOM 1483 N N . VAL A 1 188 ? -19.747 -9.561 28.878 1.00 96.25 188 VAL A N 1
ATOM 1484 C CA . VAL A 1 188 ? -19.766 -8.097 28.833 1.00 96.25 188 VAL A CA 1
ATOM 1485 C C . VAL A 1 188 ? -21.164 -7.603 28.484 1.00 96.25 188 VAL A C 1
ATOM 1487 O O . VAL A 1 188 ? -21.804 -8.135 27.578 1.00 96.25 188 VAL A O 1
ATOM 1490 N N . LYS A 1 189 ? -21.615 -6.553 29.172 1.00 94.94 189 LYS A N 1
ATOM 1491 C CA . LYS A 1 189 ? -22.868 -5.858 28.877 1.00 94.94 189 LYS A CA 1
ATOM 1492 C C . LYS A 1 189 ? -22.666 -4.784 27.809 1.00 94.94 189 LYS A C 1
ATOM 1494 O O . LYS A 1 189 ? -23.438 -4.723 26.855 1.00 94.94 189 LYS A O 1
ATOM 1499 N N . TYR A 1 190 ? -21.646 -3.937 27.968 1.00 95.69 190 TYR A N 1
ATOM 1500 C CA . TYR A 1 190 ? -21.213 -2.946 26.973 1.00 95.69 190 TYR A CA 1
ATOM 1501 C C . TYR A 1 190 ? -19.862 -2.318 27.337 1.00 95.69 190 TYR A C 1
ATOM 1503 O O . TYR A 1 190 ? -19.371 -2.459 28.457 1.00 95.69 190 TYR A O 1
ATOM 1511 N N . LEU A 1 191 ? -19.284 -1.595 26.377 1.00 97.44 191 LEU A N 1
ATOM 1512 C CA . LEU A 1 191 ? -18.126 -0.731 26.590 1.00 97.44 191 LEU A CA 1
ATOM 1513 C C . LEU A 1 191 ? -18.594 0.706 26.829 1.00 97.44 191 LEU A C 1
ATOM 1515 O O . LEU A 1 191 ? -19.555 1.160 26.201 1.00 97.44 191 LEU A O 1
ATOM 1519 N N . TYR A 1 192 ? -17.932 1.419 27.731 1.00 97.19 192 TYR A N 1
ATOM 1520 C CA . TYR A 1 192 ? -18.281 2.798 28.058 1.00 97.19 192 TYR A CA 1
ATOM 1521 C C . TYR A 1 192 ? -17.050 3.657 28.353 1.00 97.19 192 TYR A C 1
ATOM 1523 O O . TYR A 1 192 ? -15.937 3.154 28.501 1.00 97.19 192 TYR A O 1
ATOM 1531 N N . LEU A 1 193 ? -17.265 4.965 28.431 1.00 97.50 193 LEU A N 1
ATOM 1532 C CA . LEU A 1 193 ? -16.278 5.972 28.799 1.00 97.50 193 LEU A CA 1
ATOM 1533 C C . LEU A 1 193 ? -16.790 6.808 29.967 1.00 97.50 193 LEU A C 1
ATOM 1535 O O . LEU A 1 193 ? -17.991 7.057 30.095 1.00 97.50 193 LEU A O 1
ATOM 1539 N N . GLU A 1 194 ? -15.860 7.259 30.798 1.00 95.94 194 GLU A N 1
ATOM 1540 C CA . GLU A 1 194 ? -16.121 8.315 31.774 1.00 95.94 194 GLU A CA 1
ATOM 1541 C C . GLU A 1 194 ? -16.228 9.671 31.051 1.00 95.94 194 GLU A C 1
ATOM 1543 O O . GLU A 1 194 ? -15.738 9.828 29.930 1.00 95.94 194 GLU A O 1
ATOM 1548 N N . GLN A 1 195 ? -16.857 10.660 31.695 1.00 94.62 195 GLN A N 1
ATOM 1549 C CA . GLN A 1 195 ? -17.096 11.995 31.122 1.00 94.62 195 GLN A CA 1
ATOM 1550 C C . GLN A 1 195 ? -15.825 12.634 30.535 1.00 94.62 195 GLN A C 1
ATOM 1552 O O . GLN A 1 195 ? -15.834 13.079 29.392 1.00 94.62 195 GLN A O 1
ATOM 1557 N N . GLU A 1 196 ? -14.725 12.635 31.293 1.00 94.81 196 GLU A N 1
ATOM 1558 C CA . GLU A 1 196 ? -13.467 13.285 30.897 1.00 94.81 196 GLU A CA 1
ATOM 1559 C C . GLU A 1 196 ? -12.864 12.675 29.620 1.00 94.81 196 GLU A C 1
ATOM 1561 O O . GLU A 1 196 ? -12.415 13.393 28.724 1.00 94.81 196 GLU A O 1
ATOM 1566 N N . ASP A 1 197 ? -12.880 11.343 29.508 1.00 96.62 197 ASP A N 1
ATOM 1567 C CA . ASP A 1 197 ? -12.362 10.637 28.335 1.00 96.62 197 ASP A CA 1
ATOM 1568 C C . ASP A 1 197 ? -13.281 10.781 27.123 1.00 96.62 197 ASP A C 1
ATOM 1570 O O . ASP A 1 197 ? -12.793 10.931 26.000 1.00 96.62 197 ASP A O 1
ATOM 1574 N N . TYR A 1 198 ? -14.598 10.779 27.340 1.00 96.38 198 TYR A N 1
ATOM 1575 C CA . TYR A 1 198 ? -15.565 11.045 26.281 1.00 96.38 198 TYR A CA 1
ATOM 1576 C C . TYR A 1 198 ? -15.369 12.444 25.682 1.00 96.38 198 TYR A C 1
ATOM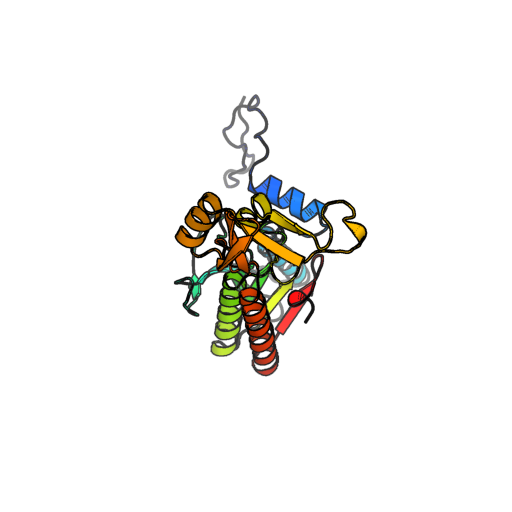 1578 O O . TYR A 1 198 ? -15.241 12.571 24.463 1.00 96.38 198 TYR A O 1
ATOM 1586 N N . ASP A 1 199 ? -15.253 13.475 26.523 1.00 95.31 199 ASP A N 1
ATOM 1587 C CA . ASP A 1 199 ? -15.066 14.862 26.081 1.00 95.31 199 ASP A CA 1
ATOM 1588 C C . ASP A 1 199 ? -13.751 15.040 25.298 1.00 95.31 199 ASP A C 1
ATOM 1590 O O . ASP A 1 199 ? -13.684 15.780 24.311 1.00 95.31 199 ASP A O 1
ATOM 1594 N N . ARG A 1 200 ? -12.701 14.299 25.673 1.00 95.56 200 ARG A N 1
ATOM 1595 C CA . ARG A 1 200 ? -11.436 14.269 24.929 1.00 95.56 200 ARG A CA 1
ATOM 1596 C C . ARG A 1 200 ? -11.586 13.605 23.559 1.00 95.56 200 ARG A C 1
ATOM 1598 O O . ARG A 1 200 ? -11.082 14.144 22.576 1.00 95.56 200 ARG A O 1
ATOM 1605 N N . LEU A 1 201 ? -12.259 12.459 23.472 1.00 95.44 201 LEU A N 1
ATOM 1606 C CA . LEU A 1 201 ? -12.363 11.669 22.236 1.00 95.44 201 LEU A CA 1
ATOM 1607 C C . LEU A 1 201 ? -13.374 12.235 21.231 1.00 95.44 201 LEU A C 1
ATOM 1609 O O . LEU A 1 201 ? -13.167 12.118 20.021 1.00 95.44 201 LEU A O 1
ATOM 1613 N N . ILE A 1 202 ? -14.430 12.903 21.702 1.00 94.69 202 ILE A N 1
ATOM 1614 C CA . ILE A 1 202 ? -15.379 13.588 20.816 1.00 94.69 202 ILE A CA 1
ATOM 1615 C C . ILE A 1 202 ? -14.739 14.816 20.155 1.00 94.69 202 ILE A C 1
ATOM 1617 O O . ILE A 1 202 ? -15.045 15.123 19.005 1.00 94.69 202 ILE A O 1
ATOM 1621 N N . SER A 1 203 ? -13.779 15.473 20.825 1.00 93.12 203 SER A N 1
ATOM 1622 C CA . SER A 1 203 ? -13.047 16.618 20.259 1.00 93.12 203 SER A CA 1
ATOM 1623 C C . SER A 1 203 ? -12.228 16.261 19.012 1.00 93.12 203 SER A C 1
ATOM 1625 O O . SER A 1 203 ? -11.979 17.119 18.166 1.00 93.12 203 SER A O 1
ATOM 1627 N N . THR A 1 204 ? -11.838 14.989 18.873 1.00 92.69 204 THR A N 1
ATOM 1628 C CA . THR A 1 204 ? -11.127 14.451 17.705 1.00 92.69 204 THR A CA 1
ATOM 1629 C C . THR A 1 204 ? -12.030 13.656 16.767 1.00 92.69 204 THR A C 1
ATOM 1631 O O . THR A 1 204 ? -11.521 13.059 15.824 1.00 92.69 204 THR A O 1
ATOM 1634 N N . ASN A 1 205 ? -13.346 13.643 17.010 1.00 93.62 205 ASN A N 1
ATOM 1635 C CA . ASN A 1 205 ? -14.326 12.850 16.267 1.00 93.62 205 ASN A CA 1
ATOM 1636 C C . ASN A 1 205 ? -13.975 11.347 16.198 1.00 93.62 205 ASN A C 1
ATOM 1638 O O . ASN A 1 205 ? -14.243 10.682 15.202 1.00 93.62 205 ASN A O 1
ATOM 1642 N N . SER A 1 206 ? -13.349 10.805 17.250 1.00 94.50 206 SER A N 1
ATOM 1643 C CA . SER A 1 206 ? -12.851 9.421 17.252 1.00 94.50 206 SER A CA 1
ATOM 1644 C C . SER A 1 206 ? -13.954 8.369 17.411 1.00 94.50 206 SER A C 1
ATOM 1646 O O . SER A 1 206 ? -13.721 7.196 17.122 1.00 94.50 206 SER A O 1
ATOM 1648 N N . LEU A 1 207 ? -15.133 8.735 17.918 1.00 96.62 207 LEU A N 1
ATOM 1649 C CA . LEU A 1 207 ? -16.211 7.793 18.232 1.00 96.62 207 LEU A CA 1
ATOM 1650 C C . LEU A 1 207 ? -17.563 8.491 18.387 1.00 96.62 207 LEU A C 1
ATOM 1652 O O . LEU A 1 207 ? -17.631 9.714 18.513 1.00 96.62 207 LEU A O 1
ATOM 1656 N N . GLN A 1 208 ? -18.612 7.678 18.483 1.00 96.69 208 GLN A N 1
ATOM 1657 C CA . GLN A 1 208 ? -19.946 8.062 18.927 1.00 96.69 208 GLN A CA 1
ATOM 1658 C C . GLN A 1 208 ? -20.345 7.241 20.165 1.00 96.69 208 GLN A C 1
ATOM 1660 O O . GLN A 1 208 ? -19.981 6.067 20.298 1.00 96.69 208 GLN A O 1
ATOM 1665 N N . ALA A 1 209 ? -21.059 7.869 21.102 1.00 97.19 209 ALA A N 1
ATOM 1666 C CA . ALA A 1 209 ? -21.530 7.215 22.319 1.00 97.19 209 ALA A CA 1
ATOM 1667 C C . ALA A 1 209 ? -22.849 7.813 22.831 1.00 97.19 209 ALA A C 1
ATOM 1669 O O . ALA A 1 209 ? -23.109 9.006 22.674 1.00 97.19 209 ALA A O 1
ATOM 1670 N N . ASP A 1 210 ? -23.633 6.987 23.520 1.00 97.19 210 ASP A N 1
ATOM 1671 C CA . ASP A 1 210 ? -24.877 7.374 24.179 1.00 97.19 210 ASP A CA 1
ATOM 1672 C C . ASP A 1 210 ? -24.637 7.687 25.657 1.00 97.19 210 ASP A C 1
ATOM 1674 O O . ASP A 1 210 ? -24.045 6.895 26.396 1.00 97.19 210 ASP A O 1
ATOM 1678 N N . LYS A 1 211 ? -25.159 8.822 26.124 1.00 97.00 211 LYS A N 1
ATOM 1679 C CA . LYS A 1 211 ? -25.137 9.177 27.545 1.00 97.00 211 LYS A CA 1
ATOM 1680 C C . LYS A 1 211 ? -26.118 8.300 28.325 1.00 97.00 211 LYS A C 1
ATOM 1682 O O . LYS A 1 211 ? -27.318 8.322 28.058 1.00 97.00 211 LYS A O 1
ATOM 1687 N N . ILE A 1 212 ? -25.618 7.586 29.328 1.00 96.38 212 ILE A N 1
ATOM 1688 C CA . ILE A 1 212 ? -26.401 6.719 30.214 1.00 96.38 212 ILE A CA 1
ATOM 1689 C C . ILE A 1 212 ? -26.054 6.981 31.684 1.00 96.38 212 ILE A C 1
ATOM 1691 O O . ILE A 1 212 ? -25.023 7.573 32.000 1.00 96.38 212 ILE A O 1
ATOM 1695 N N . GLU A 1 213 ? -26.917 6.532 32.591 1.00 93.62 213 GLU A N 1
ATOM 1696 C CA . GLU A 1 213 ? -26.689 6.615 34.034 1.00 93.62 213 GLU A CA 1
ATOM 1697 C C . GLU A 1 213 ? -26.526 5.211 34.629 1.00 93.62 213 GLU A C 1
ATOM 1699 O O . GLU A 1 213 ? -27.372 4.338 34.431 1.00 93.62 213 GLU A O 1
ATOM 1704 N N . ILE A 1 214 ? -25.434 4.993 35.363 1.00 86.38 214 ILE A N 1
ATOM 1705 C CA . ILE A 1 214 ? -25.127 3.753 36.081 1.00 86.38 214 ILE A CA 1
ATOM 1706 C C . ILE A 1 214 ? -24.880 4.104 37.544 1.00 86.38 214 ILE A C 1
ATOM 1708 O O . ILE A 1 214 ? -23.935 4.823 37.860 1.00 86.38 214 ILE A O 1
ATOM 1712 N N . ASN A 1 215 ? -25.700 3.576 38.457 1.00 84.12 215 ASN A N 1
ATOM 1713 C CA . ASN A 1 215 ? -25.517 3.746 39.906 1.00 84.12 215 ASN A CA 1
ATOM 1714 C C . ASN A 1 215 ? -25.332 5.220 40.340 1.00 84.12 215 ASN A C 1
ATOM 1716 O O . ASN A 1 215 ? -24.496 5.521 41.193 1.00 84.12 215 ASN A O 1
ATOM 1720 N N . GLY A 1 216 ? -26.075 6.149 39.723 1.00 85.88 216 GLY A N 1
ATOM 1721 C CA . GLY A 1 216 ? -25.976 7.590 39.993 1.00 85.88 216 GLY A CA 1
ATOM 1722 C C . GLY A 1 216 ? -24.804 8.305 39.308 1.00 85.88 216 GLY A C 1
ATOM 1723 O O . GLY A 1 216 ? -24.568 9.481 39.578 1.00 85.88 216 GLY A O 1
ATOM 1724 N N . ARG A 1 217 ? -24.041 7.616 38.448 1.00 89.25 217 ARG A N 1
ATOM 1725 C CA . ARG A 1 217 ? -22.934 8.183 37.665 1.00 89.25 217 ARG A CA 1
ATOM 1726 C C . ARG A 1 217 ? -23.310 8.256 36.195 1.00 89.25 217 ARG A C 1
ATOM 1728 O O . ARG A 1 217 ? -23.830 7.295 35.635 1.00 89.25 217 ARG A O 1
ATOM 1735 N N . ILE A 1 218 ? -23.013 9.388 35.569 1.00 94.00 218 ILE A N 1
ATOM 1736 C CA . ILE A 1 218 ? -23.146 9.547 34.123 1.00 94.00 218 ILE A CA 1
ATOM 1737 C C . ILE A 1 218 ? -21.941 8.895 33.456 1.00 94.00 218 ILE A C 1
ATOM 1739 O O . ILE A 1 218 ? -20.805 9.244 33.769 1.00 94.00 218 ILE A O 1
ATOM 1743 N N . VAL A 1 219 ? -22.205 8.006 32.507 1.00 96.50 219 VAL A N 1
ATOM 1744 C CA . VAL A 1 219 ? -21.183 7.430 31.634 1.00 96.50 219 VAL A CA 1
ATOM 1745 C C . VAL A 1 219 ? -21.653 7.443 30.181 1.00 96.50 219 VAL A C 1
ATOM 1747 O O . VAL A 1 219 ? -22.833 7.646 29.891 1.00 96.50 219 VAL A O 1
ATOM 1750 N N . TYR A 1 220 ? -20.728 7.215 29.258 1.00 97.81 220 TYR A N 1
ATOM 1751 C CA . TYR A 1 220 ? -20.976 7.268 27.822 1.00 97.81 220 TYR A CA 1
ATOM 1752 C C . TYR A 1 220 ? -20.769 5.894 27.206 1.00 97.81 220 TYR A C 1
ATOM 1754 O O . TYR A 1 220 ? -19.638 5.446 27.036 1.00 97.81 220 TYR A O 1
ATOM 1762 N N . LYS A 1 221 ? -21.860 5.201 26.885 1.00 97.81 221 LYS A N 1
ATOM 1763 C CA . LYS A 1 221 ? -21.823 3.885 26.247 1.00 97.81 221 LYS A CA 1
ATOM 1764 C C . LYS A 1 221 ? -21.401 4.033 24.788 1.00 97.81 221 LYS A C 1
ATOM 1766 O O . LYS A 1 221 ? -22.116 4.656 24.013 1.00 97.81 221 LYS A O 1
ATOM 1771 N N . ILE A 1 222 ? -20.287 3.417 24.409 1.00 98.06 222 ILE A N 1
ATOM 1772 C CA . ILE A 1 222 ? -19.754 3.488 23.044 1.00 98.06 222 ILE A CA 1
ATOM 1773 C C . ILE A 1 222 ? -20.715 2.770 22.085 1.00 98.06 222 ILE A C 1
ATOM 1775 O O . ILE A 1 222 ? -21.093 1.623 22.340 1.00 98.06 222 ILE A O 1
ATOM 1779 N N . THR A 1 223 ? -21.095 3.438 20.994 1.00 97.44 223 THR A N 1
ATOM 1780 C CA . THR A 1 223 ? -21.915 2.858 19.917 1.00 97.44 223 THR A CA 1
ATOM 1781 C C . THR A 1 223 ? -21.064 2.552 18.693 1.00 97.44 223 THR A C 1
ATOM 1783 O O . THR A 1 223 ? -21.110 1.434 18.186 1.00 97.44 223 THR A O 1
ATOM 1786 N N . ASP A 1 224 ? -20.227 3.505 18.285 1.00 96.81 224 ASP A N 1
ATOM 1787 C CA . ASP A 1 224 ? -19.445 3.443 17.053 1.00 96.81 224 ASP A CA 1
ATOM 1788 C C . ASP A 1 224 ? -18.034 3.968 17.315 1.00 96.81 224 ASP A C 1
ATOM 1790 O O . ASP A 1 224 ? -17.848 4.937 18.051 1.00 96.81 224 ASP A O 1
ATOM 1794 N N . ILE A 1 225 ? -17.030 3.342 16.705 1.00 96.31 225 ILE A N 1
ATOM 1795 C CA . ILE A 1 225 ? -15.632 3.773 16.784 1.00 96.31 225 ILE A CA 1
ATOM 1796 C C . ILE A 1 225 ? -15.171 4.088 15.367 1.00 96.31 225 ILE A C 1
ATOM 1798 O O . ILE A 1 225 ? -15.140 3.197 14.520 1.00 96.31 225 ILE A O 1
ATOM 1802 N N . PHE A 1 226 ? -14.804 5.344 15.129 1.00 93.81 226 PHE A N 1
ATOM 1803 C CA . PHE A 1 226 ? -14.271 5.802 13.845 1.00 93.81 226 PHE A CA 1
ATOM 1804 C C . PHE A 1 226 ? -12.739 5.797 13.856 1.00 93.81 226 PHE A C 1
ATOM 1806 O O . PHE A 1 226 ? -12.112 5.359 12.900 1.00 93.81 226 PHE A O 1
ATOM 1813 N N . GLY A 1 227 ? -12.146 6.208 14.979 1.00 93.06 227 GLY A N 1
ATOM 1814 C CA . GLY A 1 227 ? -10.713 6.430 15.119 1.00 93.06 227 GLY A CA 1
ATOM 1815 C C . GLY A 1 227 ? -10.269 7.780 14.553 1.00 93.06 227 GLY A C 1
ATOM 1816 O O . GLY A 1 227 ? -10.859 8.326 13.626 1.00 93.06 227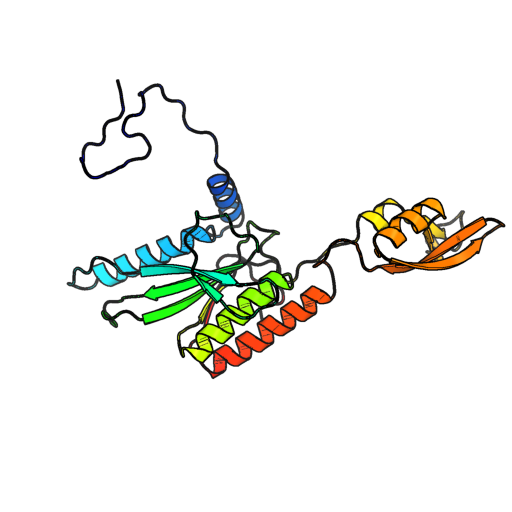 GLY A O 1
ATOM 1817 N N . LYS A 1 228 ? -9.213 8.344 15.139 1.00 91.50 228 LYS A N 1
ATOM 1818 C CA . LYS A 1 228 ? -8.576 9.577 14.657 1.00 91.50 228 LYS A CA 1
ATOM 1819 C C . LYS A 1 228 ? -7.668 9.320 13.451 1.00 91.50 228 LYS A C 1
ATOM 1821 O O . LYS A 1 228 ? -7.451 10.217 12.639 1.00 91.50 228 LYS A O 1
ATOM 1826 N N . LEU A 1 229 ? -7.056 8.138 13.404 1.00 89.38 229 LEU A N 1
ATOM 1827 C CA . LEU A 1 229 ? -6.149 7.743 12.335 1.00 89.38 229 LEU A CA 1
ATOM 1828 C C . LEU A 1 229 ? -6.965 7.230 11.147 1.00 89.38 229 LEU A C 1
ATOM 1830 O O . LEU A 1 229 ? -7.770 6.321 11.314 1.00 89.38 229 LEU A O 1
ATOM 1834 N N . ASP A 1 230 ? -6.726 7.800 9.969 1.00 86.56 230 ASP A N 1
ATOM 1835 C CA . ASP A 1 230 ? -7.309 7.321 8.716 1.00 86.56 230 ASP A CA 1
ATOM 1836 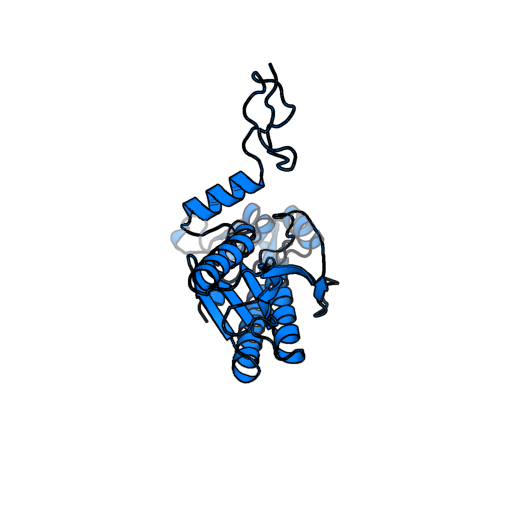C C . ASP A 1 230 ? -6.576 6.069 8.203 1.00 86.56 230 ASP A C 1
ATOM 1838 O O . ASP A 1 230 ? -5.398 5.851 8.505 1.00 86.56 230 ASP A O 1
ATOM 1842 N N . GLY A 1 231 ? -7.259 5.260 7.397 1.00 88.81 231 GLY A N 1
ATOM 1843 C CA . GLY A 1 231 ? -6.670 4.101 6.736 1.00 88.81 231 GLY A CA 1
ATOM 1844 C C . GLY A 1 231 ? -6.456 2.903 7.658 1.00 88.81 231 GLY A C 1
ATOM 1845 O O . GLY A 1 231 ? -5.452 2.200 7.520 1.00 88.81 231 GLY A O 1
ATOM 1846 N N . ILE A 1 232 ? -7.397 2.621 8.558 1.00 91.19 232 ILE A N 1
ATOM 1847 C CA . ILE A 1 232 ? -7.377 1.439 9.438 1.00 91.19 232 ILE A CA 1
ATOM 1848 C C . ILE A 1 232 ? -8.641 0.571 9.351 1.00 91.19 232 ILE A C 1
ATOM 1850 O O . ILE A 1 232 ? -8.676 -0.498 9.967 1.00 91.19 232 ILE A O 1
ATOM 1854 N N . GLY A 1 233 ? -9.652 0.999 8.588 1.00 91.69 233 GLY A N 1
ATOM 1855 C CA . GLY A 1 233 ? -10.968 0.372 8.513 1.00 91.69 233 GLY A CA 1
ATOM 1856 C C . GLY A 1 233 ? -11.513 0.169 7.093 1.00 91.69 233 GLY A C 1
ATOM 1857 O O . GLY A 1 233 ? -10.820 -0.266 6.168 1.00 91.69 233 GLY A O 1
ATOM 1858 N N . VAL A 1 234 ? -12.817 0.417 6.939 1.00 93.75 234 VAL A N 1
ATOM 1859 C CA . VAL A 1 234 ? -13.602 0.117 5.725 1.00 93.75 234 VAL A CA 1
ATOM 1860 C C . VAL A 1 234 ? -13.188 0.950 4.510 1.00 93.75 234 VAL A C 1
ATOM 1862 O O . VAL A 1 234 ? -13.361 0.515 3.371 1.00 93.75 234 VAL A O 1
ATOM 1865 N N . GLU A 1 235 ? -12.584 2.111 4.730 1.00 92.25 235 GLU A N 1
ATOM 1866 C CA . GLU A 1 235 ? -11.986 2.963 3.706 1.00 92.25 235 GLU A CA 1
ATOM 1867 C C . GLU A 1 235 ? -10.928 2.213 2.876 1.00 92.25 235 GLU A C 1
ATOM 1869 O O . GLU A 1 235 ? -10.875 2.357 1.652 1.00 92.25 235 GLU A O 1
ATOM 1874 N N . ASN A 1 236 ? -10.170 1.302 3.494 1.00 94.12 236 ASN A N 1
ATOM 1875 C CA . ASN A 1 236 ? -9.178 0.485 2.793 1.00 94.12 236 ASN A CA 1
ATOM 1876 C C . ASN A 1 236 ? -9.811 -0.677 2.019 1.00 94.12 236 ASN A C 1
ATOM 1878 O O . ASN A 1 236 ? -9.249 -1.143 1.024 1.00 94.12 236 ASN A O 1
ATOM 1882 N N . LEU A 1 237 ? -10.998 -1.138 2.429 1.00 95.00 237 LEU A N 1
ATOM 1883 C CA . LEU A 1 237 ? -11.776 -2.100 1.643 1.00 95.00 237 LEU A CA 1
ATOM 1884 C C . LEU A 1 237 ? -12.322 -1.443 0.372 1.00 95.00 237 LEU A C 1
ATOM 1886 O O . LEU A 1 237 ? -12.304 -2.066 -0.689 1.00 95.00 237 LEU A O 1
ATOM 1890 N N . CYS A 1 238 ? -12.724 -0.170 0.451 1.00 94.25 238 CYS A N 1
ATOM 1891 C CA . CYS A 1 238 ? -13.042 0.628 -0.734 1.00 94.25 238 CYS A CA 1
ATOM 1892 C C . CYS A 1 238 ? -11.821 0.730 -1.663 1.00 94.25 238 CYS A C 1
ATOM 1894 O O . CYS A 1 238 ? -11.922 0.407 -2.847 1.00 94.25 238 CYS A O 1
ATOM 1896 N N . GLY A 1 239 ? -10.644 1.058 -1.113 1.00 94.44 239 GLY A N 1
ATOM 1897 C CA . GLY A 1 239 ? -9.376 1.050 -1.851 1.00 94.44 239 GLY A CA 1
ATOM 1898 C C . GLY A 1 239 ? -9.065 -0.298 -2.513 1.00 94.44 239 GLY A C 1
ATOM 1899 O O . GLY A 1 239 ? -8.685 -0.352 -3.681 1.00 94.44 239 GLY A O 1
ATOM 1900 N N . SER A 1 240 ? -9.319 -1.403 -1.813 1.00 96.50 240 SER A N 1
ATOM 1901 C CA . SER A 1 240 ? -9.140 -2.750 -2.365 1.00 96.50 240 SER A CA 1
ATOM 1902 C C . SER A 1 240 ? -10.066 -3.006 -3.560 1.00 96.50 240 SER A C 1
ATOM 1904 O O . SER A 1 240 ? -9.627 -3.506 -4.594 1.00 96.50 240 SER A O 1
ATOM 1906 N N . GLY A 1 241 ? -11.337 -2.602 -3.463 1.00 97.12 241 GLY A N 1
ATOM 1907 C CA . GLY A 1 241 ? -12.284 -2.680 -4.577 1.00 97.12 241 GLY A CA 1
ATOM 1908 C C . GLY A 1 241 ? -11.865 -1.832 -5.784 1.00 97.12 241 GLY A C 1
ATOM 1909 O O . GLY A 1 241 ? -12.033 -2.267 -6.923 1.00 97.12 241 GLY A O 1
ATOM 1910 N N . LEU A 1 242 ? -11.272 -0.655 -5.548 1.00 95.31 242 LEU A N 1
ATOM 1911 C CA . LEU A 1 242 ? -10.734 0.201 -6.609 1.00 95.31 242 LEU A CA 1
ATOM 1912 C C . LEU A 1 242 ? -9.591 -0.481 -7.370 1.00 95.31 242 LEU A C 1
ATOM 1914 O O . LEU A 1 242 ? -9.605 -0.473 -8.599 1.00 95.31 242 LEU A O 1
ATOM 1918 N N . ILE A 1 243 ? -8.643 -1.100 -6.659 1.00 96.31 243 ILE A N 1
ATOM 1919 C CA . ILE A 1 243 ? -7.520 -1.831 -7.268 1.00 96.31 243 ILE A CA 1
ATOM 1920 C C . ILE A 1 243 ? -8.037 -3.002 -8.108 1.00 96.31 243 ILE A C 1
ATOM 1922 O O . ILE A 1 243 ? -7.689 -3.109 -9.283 1.00 96.31 243 ILE A O 1
ATOM 1926 N N . ALA A 1 244 ? -8.915 -3.839 -7.543 1.00 97.69 244 ALA A N 1
ATOM 1927 C CA . ALA A 1 244 ? -9.484 -4.988 -8.254 1.00 97.69 244 ALA A CA 1
ATOM 1928 C C . ALA A 1 244 ? -10.241 -4.557 -9.521 1.00 97.69 244 ALA A C 1
ATOM 1930 O O . ALA A 1 244 ? -10.087 -5.148 -10.593 1.00 97.69 244 ALA A O 1
ATOM 1931 N N . GLY A 1 245 ? -11.050 -3.499 -9.409 1.00 97.62 245 GLY A N 1
ATOM 1932 C CA . GLY A 1 245 ? -11.803 -2.946 -10.528 1.00 97.62 245 GLY A CA 1
ATOM 1933 C C . GLY A 1 245 ? -10.906 -2.371 -11.625 1.00 97.62 245 GLY A C 1
ATOM 1934 O O . GLY A 1 245 ? -11.206 -2.554 -12.808 1.00 97.62 245 GLY A O 1
ATOM 1935 N N . GLU A 1 246 ? -9.809 -1.701 -11.260 1.00 97.25 246 GLU A N 1
ATOM 1936 C CA . GLU A 1 246 ? -8.868 -1.151 -12.238 1.00 97.25 246 GLU A CA 1
ATOM 1937 C C . GLU A 1 246 ? -8.039 -2.249 -12.906 1.00 97.25 246 GLU A C 1
ATOM 1939 O O . GLU A 1 246 ? -7.919 -2.245 -14.130 1.00 97.25 246 GLU A O 1
ATOM 1944 N N . MET A 1 247 ? -7.535 -3.232 -12.154 1.00 97.38 247 MET A N 1
ATOM 1945 C CA . MET A 1 247 ? -6.798 -4.360 -12.732 1.00 97.38 247 MET A CA 1
ATOM 1946 C C . MET A 1 247 ? -7.676 -5.162 -13.703 1.00 97.38 247 MET A C 1
ATOM 1948 O O . MET A 1 247 ? -7.236 -5.506 -14.799 1.00 97.38 247 MET A O 1
ATOM 1952 N N . SER A 1 248 ? -8.954 -5.383 -13.366 1.00 98.00 248 SER A N 1
ATOM 1953 C CA . SER A 1 248 ? -9.917 -6.040 -14.263 1.00 98.00 248 SER A CA 1
ATOM 1954 C C . SER A 1 248 ? -10.120 -5.282 -15.581 1.00 98.00 248 SER A C 1
ATOM 1956 O O . SER A 1 248 ? -10.275 -5.900 -16.638 1.00 98.00 248 SER A O 1
ATOM 1958 N N . GLN A 1 249 ? -10.112 -3.947 -15.540 1.00 98.06 249 GLN A N 1
ATOM 1959 C CA . GLN A 1 249 ? -10.163 -3.116 -16.745 1.00 98.06 249 GLN A CA 1
ATOM 1960 C C . GLN A 1 249 ? -8.839 -3.163 -17.515 1.00 98.06 249 GLN A C 1
ATOM 1962 O O . GLN A 1 249 ? -8.855 -3.327 -18.733 1.00 98.06 249 GLN A O 1
ATOM 1967 N N . CYS A 1 250 ? -7.699 -3.081 -16.823 1.00 97.88 250 CYS A N 1
ATOM 1968 C CA . CYS A 1 250 ? -6.372 -3.146 -17.439 1.00 97.88 250 CYS A CA 1
ATOM 1969 C C . CYS A 1 250 ? -6.174 -4.454 -18.197 1.00 97.88 250 CYS A C 1
ATOM 1971 O O . CYS A 1 250 ? -5.755 -4.414 -19.347 1.00 97.88 250 CYS A O 1
ATOM 1973 N N . TYR A 1 251 ? -6.573 -5.584 -17.610 1.00 97.50 251 TYR A N 1
ATOM 1974 C CA . TYR A 1 251 ? -6.499 -6.898 -18.248 1.00 97.50 251 TYR A CA 1
ATOM 1975 C C . TYR A 1 251 ? -7.234 -6.964 -19.599 1.00 97.50 251 TYR A C 1
ATOM 1977 O O . TYR A 1 251 ? -6.817 -7.684 -20.503 1.00 97.50 251 TYR A O 1
ATOM 1985 N N . LYS A 1 252 ? -8.339 -6.221 -19.753 1.00 97.38 252 LYS A N 1
ATOM 1986 C CA . LYS A 1 252 ? -9.107 -6.175 -21.009 1.00 97.38 252 LYS A CA 1
ATOM 1987 C C . LYS A 1 252 ? -8.509 -5.216 -22.037 1.00 97.38 252 LYS A C 1
ATOM 1989 O O . LYS A 1 252 ? -8.652 -5.453 -23.233 1.00 97.38 252 LYS A O 1
ATOM 1994 N N . ASP A 1 253 ? -7.880 -4.137 -21.575 1.00 96.94 253 ASP A N 1
ATOM 1995 C CA . ASP A 1 253 ? -7.522 -2.984 -22.407 1.00 96.94 253 ASP A CA 1
ATOM 1996 C C . ASP A 1 253 ? -6.032 -2.902 -22.773 1.00 96.94 253 ASP A C 1
ATOM 1998 O O . ASP A 1 253 ? -5.687 -2.176 -23.711 1.00 96.94 253 ASP A O 1
ATOM 2002 N N . THR A 1 254 ? -5.155 -3.576 -22.024 1.00 96.56 254 THR A N 1
ATOM 2003 C CA . THR A 1 254 ? -3.697 -3.566 -22.208 1.00 96.56 254 THR A CA 1
ATOM 2004 C C . THR A 1 254 ? -3.061 -4.888 -21.755 1.00 96.56 254 THR A C 1
ATOM 2006 O O . THR A 1 254 ? -3.717 -5.751 -21.177 1.00 96.56 254 THR A O 1
ATOM 2009 N N . PHE A 1 255 ? -1.766 -5.068 -22.018 1.00 97.88 255 PHE A N 1
ATOM 2010 C CA . PHE A 1 255 ? -1.008 -6.180 -21.450 1.00 97.88 255 PHE A CA 1
ATOM 2011 C C . PHE A 1 255 ? -0.796 -5.959 -19.952 1.00 97.88 255 PHE A C 1
ATOM 2013 O O . PHE A 1 255 ? -0.302 -4.913 -19.534 1.00 97.88 255 PHE A O 1
ATOM 2020 N N . THR A 1 256 ? -1.108 -6.970 -19.150 1.00 98.31 256 THR A N 1
ATOM 2021 C CA . THR A 1 256 ? -0.875 -6.962 -17.705 1.00 98.31 256 THR A CA 1
ATOM 2022 C C . THR A 1 256 ? -0.039 -8.164 -17.302 1.00 98.31 256 THR A C 1
ATOM 2024 O O . THR A 1 256 ? -0.334 -9.286 -17.717 1.00 98.31 256 THR A O 1
ATOM 2027 N N . ILE A 1 257 ? 0.955 -7.957 -16.445 1.00 98.06 257 ILE A N 1
ATOM 2028 C CA . ILE A 1 257 ? 1.704 -9.043 -15.807 1.00 98.06 257 ILE A CA 1
ATOM 2029 C C . ILE A 1 257 ? 1.972 -8.699 -14.347 1.00 98.06 257 ILE A C 1
ATOM 2031 O O . ILE A 1 257 ? 2.155 -7.534 -13.992 1.00 98.06 257 ILE A O 1
ATOM 2035 N N . SER A 1 258 ? 1.992 -9.712 -13.488 1.00 97.81 258 SER A N 1
ATOM 2036 C CA . SER A 1 258 ? 2.327 -9.550 -12.077 1.00 97.81 258 SE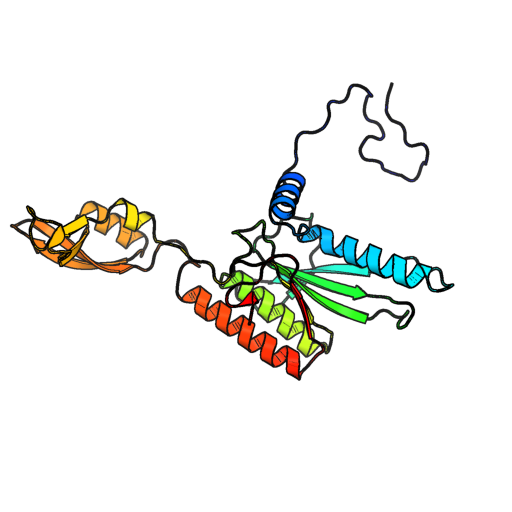R A CA 1
ATOM 2037 C C . SER A 1 258 ? 3.429 -10.518 -11.672 1.00 97.81 258 SER A C 1
ATOM 2039 O O . SER A 1 258 ? 3.389 -11.694 -12.028 1.00 97.81 258 SER A O 1
ATOM 2041 N N . LEU A 1 259 ? 4.408 -10.018 -10.924 1.00 97.81 259 LEU A N 1
ATOM 2042 C CA . LEU A 1 259 ? 5.477 -10.805 -10.325 1.00 97.81 259 LEU A CA 1
ATOM 2043 C C . LEU A 1 259 ? 5.326 -10.752 -8.807 1.00 97.81 259 LEU A C 1
ATOM 2045 O O . LEU A 1 259 ? 5.430 -9.683 -8.212 1.00 97.81 259 LEU A O 1
ATOM 2049 N N . VAL A 1 260 ? 5.112 -11.905 -8.177 1.00 97.75 260 VAL A N 1
ATOM 2050 C CA . VAL A 1 260 ? 5.130 -12.019 -6.714 1.00 97.75 260 VAL A CA 1
ATOM 2051 C C . VAL A 1 260 ? 6.581 -12.175 -6.270 1.00 97.75 260 VAL A C 1
ATOM 2053 O O . VAL A 1 260 ? 7.189 -13.217 -6.501 1.00 97.75 260 VAL A O 1
ATOM 2056 N N . THR A 1 261 ? 7.151 -11.133 -5.662 1.00 96.19 261 THR A N 1
ATOM 2057 C CA . THR A 1 261 ? 8.580 -11.094 -5.288 1.00 96.19 261 THR A CA 1
ATOM 2058 C C . THR A 1 261 ? 8.836 -11.542 -3.851 1.00 96.19 261 THR A C 1
ATOM 2060 O O . THR A 1 261 ? 9.980 -11.736 -3.455 1.00 96.19 261 THR A O 1
ATOM 2063 N N . GLY A 1 262 ? 7.771 -11.712 -3.070 1.00 94.38 262 GLY A N 1
ATOM 2064 C CA . GLY A 1 262 ? 7.806 -12.261 -1.720 1.00 94.38 262 GLY A CA 1
ATOM 2065 C C . GLY A 1 262 ? 6.458 -12.881 -1.382 1.00 94.38 262 GLY A C 1
ATOM 2066 O O . GLY A 1 262 ? 6.196 -14.034 -1.713 1.00 94.38 262 GLY A O 1
ATOM 2067 N N . ARG A 1 263 ? 5.571 -12.102 -0.757 1.00 94.38 263 ARG A N 1
ATOM 2068 C CA . ARG A 1 263 ? 4.207 -12.536 -0.415 1.00 94.38 263 ARG A CA 1
ATOM 2069 C C . ARG A 1 263 ? 3.148 -11.656 -1.073 1.00 94.38 263 ARG A C 1
ATOM 2071 O O . ARG A 1 263 ? 3.331 -10.449 -1.187 1.00 94.38 263 ARG A O 1
ATOM 2078 N N . ALA A 1 264 ? 2.022 -12.264 -1.424 1.00 96.31 264 ALA A N 1
ATOM 2079 C CA . ALA A 1 264 ? 0.823 -11.587 -1.900 1.00 96.31 264 ALA A CA 1
ATOM 2080 C C . ALA A 1 264 ? -0.352 -12.015 -1.013 1.00 96.31 264 ALA A C 1
ATOM 2082 O O . ALA A 1 264 ? -0.602 -13.209 -0.848 1.00 96.31 264 ALA A O 1
ATOM 2083 N N . VAL A 1 265 ? -1.036 -11.055 -0.386 1.00 96.44 265 VAL A N 1
ATOM 2084 C CA . VAL A 1 265 ? -2.107 -11.314 0.591 1.00 96.44 265 VAL A CA 1
ATOM 2085 C C . VAL A 1 265 ? -3.312 -10.437 0.280 1.00 96.44 265 VAL A C 1
ATOM 2087 O O . VAL A 1 265 ? -3.161 -9.261 -0.054 1.00 96.44 265 VAL A O 1
ATOM 2090 N N . GLY A 1 266 ? -4.516 -10.997 0.434 1.00 95.81 266 GLY A N 1
ATOM 2091 C CA . GLY A 1 266 ? -5.768 -10.268 0.244 1.00 95.81 266 GLY A CA 1
ATOM 2092 C C . GLY A 1 266 ? -5.856 -9.692 -1.165 1.00 95.81 266 GLY A C 1
ATOM 2093 O O . GLY A 1 266 ? -5.699 -10.431 -2.131 1.00 95.81 266 GLY A O 1
ATOM 2094 N N . ILE A 1 267 ? -6.063 -8.376 -1.273 1.00 95.62 267 ILE A N 1
ATOM 2095 C CA . ILE A 1 267 ? -6.175 -7.699 -2.569 1.00 95.62 267 ILE A CA 1
ATOM 2096 C C . ILE A 1 267 ? -4.957 -7.899 -3.477 1.00 95.62 267 ILE A C 1
ATOM 2098 O O . ILE A 1 267 ? -5.136 -7.970 -4.677 1.00 95.62 267 ILE A O 1
ATOM 2102 N N . GLY A 1 268 ? -3.739 -8.054 -2.946 1.00 94.81 268 GLY A N 1
ATOM 2103 C CA . GLY A 1 268 ? -2.577 -8.299 -3.811 1.00 94.81 268 GLY A CA 1
ATOM 2104 C C . GLY A 1 268 ? -2.521 -9.707 -4.410 1.00 94.81 268 GLY A C 1
ATOM 2105 O O . GLY A 1 268 ? -1.731 -9.938 -5.317 1.00 94.81 268 GLY A O 1
ATOM 2106 N N . ALA A 1 269 ? -3.315 -10.650 -3.891 1.00 96.31 269 ALA A N 1
ATOM 2107 C CA . ALA A 1 269 ? -3.441 -11.997 -4.449 1.00 96.31 269 ALA A CA 1
ATOM 2108 C C . ALA A 1 269 ? -4.586 -12.124 -5.474 1.00 96.31 269 ALA A C 1
ATOM 2110 O O . ALA A 1 269 ? -4.583 -13.087 -6.241 1.00 96.31 269 ALA A O 1
ATOM 2111 N N . TYR A 1 270 ? -5.557 -11.203 -5.449 1.00 94.69 270 TYR A N 1
ATOM 2112 C CA . TYR A 1 270 ? -6.643 -11.100 -6.431 1.00 94.69 270 TYR A CA 1
ATOM 2113 C C . TYR A 1 270 ? -6.180 -10.344 -7.677 1.00 94.69 270 TYR A C 1
ATOM 2115 O O . TYR A 1 270 ? -6.623 -10.742 -8.777 1.00 94.69 270 TYR A O 1
#

Radius of gyration: 25.72 Å; chains: 1; bounding box: 74×32×72 Å

Secondary structure (DSSP, 8-state):
-B---SSTT---TTTT-BTTPPPPP--HHHHHHHHHHHTTS--GGGHHHHHHHHHHHHHHTSS---S-SEEEEEEEESSTT---EEEE---TT--SSSEEEEEEEEEETTEEEEEEEEEEEE-TTTGGGEE-HHHHHHHHHHHHHHHHHT--EEEEE---EE-----HHHHTT-EEEES-TT-GGG-EEEEEE-HHHHHHHHTTT-EEEEEEEETTEEEEEEEEE--SSSSSSHHHHHHHHHHHHHHHHHHHHS-EEEEESS---GGGT-

Organism: Myxobolus squamalis (NCBI:txid59785)

InterPro domains:
  IPR011762 Acetyl-coenzyme A carboxyltransferase, N-terminal [PS50980] (22-270)
  IPR029045 ClpP/crotonase-like domain superfamily [SSF52096] (27-270)
  IPR034733 Acetyl-coenzyme A carboxylase carboxyl transferase subunit beta [PF01039] (111-270)
  IPR049076 Acetyl-CoA carboxylase [PTHR45728] (2-270)

pLDDT: mean 91.94, std 8.42, range [57.69, 98.56]

Foldseek 3Di:
DADDDPDPPDPDPRHRPDPPDDDDDQDPVNVLQVVQVVLQFGAPVCVQVVLVVVQVVQCVVPPDDDDCFKDKFKWADPDLPDLDIDTDDDDPPPDPDQKTKMWMWGAHPVRNVTATEIEMEGRCSPLNSAFFLSSLSPLLSSLVVCLVVQGEYEYEDRHAYFAADDQVLCVVFKDFDAPDPVDCVNDTPFIKGAPVSVVVCVVLVQFAWDWDDDPNGTITTTDGGDHSDGRHDCNSVVSLVSNVVSVVVSVVRHHYDYDHRGDAHYSRVD

Sequence (270 aa):
NIYQSFNSDDNCLYSGLPVDSPYPSLGLIQSKRLYAHSLGTSYVYDFPELFNQALNFEWECSSENQKSRFIFHEMILKTSNSHELVQIDRPPGENSVGVVCWYANISSPFYPSGMNVIIVANDITFSSGSFTLMEANLYKAAGMYAREHKIPLIYLCCCSGAQIGLADEVKNVYKVEWNDSNDYSKGVKYLYLEQEDYDRLISTNSLQADKIEINGRIVYKITDIFGKLDGIGVENLCGSGLIAGEMSQCYKDTFTISLVTGRAVGIGAY